Protein AF-A0A952VTS2-F1 (afdb_monomer)

Foldseek 3Di:
DDDDDDDDDDDDDDDDDDDDDDDDDDDDDDDDDDPPCDDDPPPPPPPDPQPQAWDWDQDPLQQWIWTQGSVRPDIDIDGVVNDDQADPVDGPHGQQFDGWDDWDAFLVNQWIWTWTHGCKIFTWIAGNVVRDIDTQDIGNFWDWPDWDHDNVSFKIKTWTQGPLRAIAIKIAGNVVSFTWGFPDDDDDSQKHWDFDAADDDVQKTKIWIARPPPRDTDIDITRTGTDD

pLDDT: mean 80.33, std 22.59, range [31.23, 98.62]

Radius of gyration: 32.26 Å; Cα contacts (8 Å, |Δi|>4): 433; chains: 1; bounding box: 74×89×77 Å

Solvent-accessible surface area (backbone atoms only — not comparable to full-atom values): 14193 Å² total; per-residue (Å²): 130,90,89,81,87,85,88,86,87,89,88,83,90,80,90,89,88,82,92,88,86,84,88,84,92,88,80,93,82,90,82,93,76,81,89,78,82,78,81,78,85,78,76,79,75,80,67,76,82,79,56,88,44,50,52,73,47,71,40,96,84,22,50,27,43,38,39,40,47,59,87,69,54,83,68,47,72,50,48,57,90,75,54,75,52,57,36,90,92,44,77,94,42,58,22,59,68,76,32,54,77,49,73,49,70,29,80,74,42,48,35,30,43,34,33,28,41,45,73,20,29,42,31,34,37,32,37,65,87,76,71,47,78,40,82,65,52,74,30,83,56,50,49,78,77,44,82,43,68,38,92,81,47,41,41,39,37,29,31,33,36,39,81,86,67,43,33,35,54,40,33,34,36,61,91,79,70,40,40,26,29,61,66,93,66,98,65,68,77,64,40,36,35,38,78,69,47,76,50,95,52,89,62,24,31,30,30,41,35,36,37,72,87,76,68,52,73,49,75,47,82,47,60,46,38,73,65,130

Sequence (228 aa):
MTITSGPEQPSSRFLGSETGPLTRAGRRTRSTVGLLLVGSLLLACNAPLISDYPSVHLAPDRQAILVLPSDRTTPSRLPLQSLPTESTLAPGLFYHPQRFELVRVSPDGRYAAFSAAGHHNLIGLLDLATMTVREIDFLTEGDVAAFHWAADGRTLAYDYLPASGYHRVKGYDIGSGKGLVMPHTERNSATHVTFESWGSRPHEIILRITDGGSKELRTETVTLIPRR

Nearest PDB structures (foldseek):
  5uw5-assembly3_C  TM=5.296E-01  e=1.404E-04  Gypsophila vaccaria
  5o3u-assembly3_C  TM=5.749E-01  e=3.965E-04  Gypsophila vaccaria
  4dg6-assembly1_A  TM=5.516E-01  e=7.017E-04  Homo sapiens
  5y2z-assembly3_F  TM=4.718E-01  e=1.579E-02  Homo sapiens
  5y31-assembly2_D  TM=4.736E-01  e=1.664E-02  Homo sapiens

Structure (mmCIF, N/CA/C/O backbone):
data_AF-A0A952VTS2-F1
#
_entry.id   AF-A0A952VTS2-F1
#
loop_
_atom_site.group_PDB
_atom_site.id
_atom_site.type_symbol
_atom_site.label_atom_id
_atom_site.label_alt_id
_atom_site.label_comp_id
_atom_site.label_asym_id
_atom_site.label_entity_id
_atom_site.label_seq_id
_atom_site.pdbx_PDB_ins_code
_atom_site.Cartn_x
_atom_site.C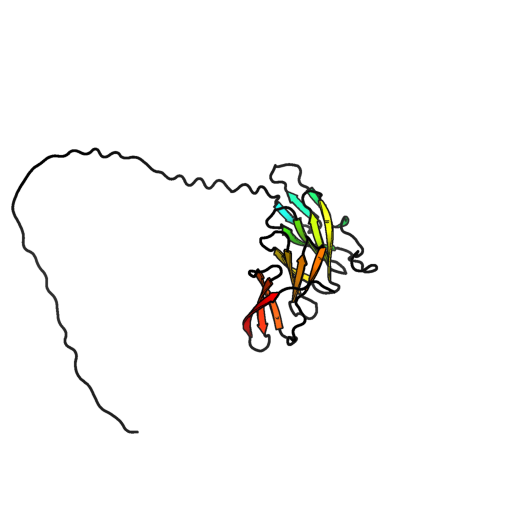artn_y
_atom_site.Cartn_z
_atom_site.occupancy
_atom_site.B_iso_or_equiv
_atom_site.auth_seq_id
_atom_site.auth_comp_id
_atom_site.auth_asym_id
_atom_site.auth_atom_id
_atom_site.pdbx_PDB_model_num
ATOM 1 N N . MET A 1 1 ? 33.463 30.259 -53.023 1.00 43.94 1 MET A N 1
ATOM 2 C CA . MET A 1 1 ? 33.720 31.340 -54.003 1.00 43.94 1 MET A CA 1
ATOM 3 C C . MET A 1 1 ? 32.629 31.242 -55.054 1.00 43.94 1 MET A C 1
ATOM 5 O O . MET A 1 1 ? 32.304 30.101 -55.366 1.00 43.94 1 MET A O 1
ATOM 9 N N . THR A 1 2 ? 32.090 32.371 -55.555 1.00 38.53 2 THR A N 1
ATOM 10 C CA . THR A 1 2 ? 30.949 32.419 -56.517 1.00 38.53 2 THR A CA 1
ATOM 11 C C . THR A 1 2 ? 29.633 31.936 -55.843 1.00 38.53 2 THR A C 1
ATOM 13 O O . THR A 1 2 ? 29.660 30.933 -55.141 1.00 38.53 2 THR A O 1
ATOM 16 N N . ILE A 1 3 ? 28.447 32.563 -55.898 1.00 40.12 3 ILE A N 1
ATOM 17 C CA . ILE A 1 3 ? 27.888 33.838 -56.432 1.00 40.12 3 ILE A CA 1
ATOM 18 C C . ILE A 1 3 ? 26.744 34.289 -55.450 1.00 40.12 3 ILE A C 1
ATOM 20 O O . ILE A 1 3 ? 26.662 33.701 -54.376 1.00 40.12 3 ILE A O 1
ATOM 24 N N . THR A 1 4 ? 25.868 35.302 -55.610 1.00 38.44 4 THR A N 1
ATOM 25 C CA . THR A 1 4 ? 25.364 36.096 -56.764 1.00 38.44 4 THR A CA 1
ATOM 26 C C . THR A 1 4 ? 24.860 37.493 -56.305 1.00 38.44 4 THR A C 1
ATOM 28 O O . THR A 1 4 ? 24.980 37.855 -55.139 1.00 38.44 4 THR A O 1
ATOM 31 N N . SER A 1 5 ? 24.275 38.263 -57.231 1.00 37.19 5 SER A N 1
ATOM 32 C CA . SER A 1 5 ? 23.343 39.401 -57.051 1.00 37.19 5 SER A CA 1
ATOM 33 C C . SER A 1 5 ? 22.101 39.072 -56.189 1.00 37.19 5 SER A C 1
ATOM 35 O O . SER A 1 5 ? 21.823 37.900 -55.965 1.00 37.19 5 SER A O 1
ATOM 37 N N . GLY A 1 6 ? 21.242 40.005 -55.755 1.00 36.00 6 GLY A N 1
ATOM 38 C CA . GLY A 1 6 ? 21.081 41.451 -56.015 1.00 36.00 6 GLY A CA 1
ATOM 39 C C . GLY A 1 6 ? 19.647 41.901 -55.623 1.00 36.00 6 GLY A C 1
ATOM 40 O O . GLY A 1 6 ? 18.855 41.033 -55.257 1.00 36.00 6 GLY A O 1
ATOM 41 N N . PRO A 1 7 ? 19.302 43.207 -55.631 1.00 67.38 7 PRO A N 1
ATOM 42 C CA . PRO A 1 7 ? 18.177 43.726 -54.831 1.00 67.38 7 PRO A CA 1
ATOM 43 C C . PRO A 1 7 ? 17.001 44.326 -55.630 1.00 67.38 7 PRO A C 1
ATOM 45 O O . PRO A 1 7 ? 17.165 44.701 -56.787 1.00 67.38 7 PRO A O 1
ATOM 48 N N . GLU A 1 8 ? 15.873 44.577 -54.950 1.00 34.81 8 GLU A N 1
ATOM 49 C CA . GLU A 1 8 ? 14.979 45.703 -55.281 1.00 34.81 8 GLU A CA 1
ATOM 50 C C . GLU A 1 8 ? 14.294 46.295 -54.022 1.00 34.81 8 GLU A C 1
ATOM 52 O O . GLU A 1 8 ? 14.519 45.819 -52.907 1.00 34.81 8 GLU A O 1
ATOM 57 N N . GLN A 1 9 ? 13.576 47.417 -54.168 1.00 41.25 9 GLN A N 1
ATOM 58 C CA . GLN A 1 9 ? 13.399 48.438 -53.117 1.00 41.25 9 GLN A CA 1
ATOM 59 C C . GLN A 1 9 ? 12.009 48.512 -52.436 1.00 41.25 9 GLN A C 1
ATOM 61 O O . GLN A 1 9 ? 11.008 48.080 -53.002 1.00 41.25 9 GLN A O 1
ATOM 66 N N . PRO A 1 10 ? 11.922 49.142 -51.240 1.00 53.91 10 PRO A N 1
ATOM 67 C CA . PRO A 1 10 ? 10.668 49.394 -50.529 1.00 53.91 10 PRO A CA 1
ATOM 68 C C . PRO A 1 10 ? 10.013 50.743 -50.890 1.00 53.91 10 PRO A C 1
ATOM 70 O O . PRO A 1 10 ? 10.688 51.709 -51.254 1.00 53.91 10 PRO A O 1
ATOM 73 N N . SER A 1 11 ? 8.703 50.852 -50.649 1.00 42.34 11 SER A N 1
ATOM 74 C CA . SER A 1 11 ? 7.936 52.109 -50.645 1.00 42.34 11 SER A CA 1
ATOM 75 C C . SER A 1 11 ? 7.388 52.429 -49.245 1.00 42.34 11 SER A C 1
ATOM 77 O O . SER A 1 11 ? 7.071 51.528 -48.474 1.00 42.34 11 SER A O 1
ATOM 79 N N . SER A 1 12 ? 7.288 53.716 -48.903 1.00 38.28 12 SER A N 1
ATOM 80 C CA . SER A 1 12 ? 7.026 54.227 -47.541 1.00 38.28 12 SER A CA 1
ATOM 81 C C . SER A 1 12 ? 5.902 55.283 -47.519 1.00 38.28 12 SER A C 1
ATOM 83 O O . SER A 1 12 ? 5.309 55.532 -48.565 1.00 38.28 12 SER A O 1
ATOM 85 N N . ARG A 1 13 ? 5.707 55.959 -46.363 1.00 39.44 13 ARG A N 1
ATOM 86 C CA . ARG A 1 13 ? 4.931 57.216 -46.138 1.00 39.44 13 ARG A CA 1
ATOM 87 C C . ARG A 1 13 ? 3.397 57.106 -46.006 1.00 39.44 13 ARG A C 1
ATOM 89 O O . ARG A 1 13 ? 2.801 56.219 -46.595 1.00 39.44 13 ARG A O 1
ATOM 96 N N . PHE A 1 14 ? 2.694 58.016 -45.305 1.00 37.50 14 PHE A N 1
ATOM 97 C CA . PHE A 1 14 ? 2.984 58.826 -44.085 1.00 37.50 14 PHE A CA 1
ATOM 98 C C . PHE A 1 14 ? 1.686 59.556 -43.631 1.00 37.50 14 PHE A C 1
ATOM 100 O O . PHE A 1 14 ? 0.895 59.921 -44.487 1.00 37.50 14 PHE A O 1
ATOM 107 N N . LEU A 1 15 ? 1.548 59.806 -42.317 1.00 37.69 15 LEU A N 1
ATOM 108 C CA . LEU A 1 15 ? 0.893 60.938 -41.601 1.00 37.69 15 LEU A CA 1
ATOM 109 C C . LEU A 1 15 ? -0.379 61.691 -42.102 1.00 37.69 15 LEU A C 1
ATOM 111 O O . LEU A 1 15 ? -0.504 62.072 -43.258 1.00 37.69 15 LEU A O 1
ATOM 115 N N . GLY A 1 16 ? -1.195 62.110 -41.114 1.00 31.23 16 GLY A N 1
ATOM 116 C CA . GLY A 1 16 ? -2.159 63.234 -41.165 1.00 31.23 16 GLY A CA 1
ATOM 117 C C . GLY A 1 16 ? -3.639 62.822 -40.997 1.00 31.23 16 GLY A C 1
ATOM 118 O O . GLY A 1 16 ? -4.044 61.872 -41.655 1.00 31.23 16 GLY A O 1
ATOM 119 N N . SER A 1 17 ? -4.552 63.379 -40.177 1.00 36.06 17 SER A N 1
ATOM 120 C CA . SER A 1 17 ? -4.634 64.411 -39.103 1.00 36.06 17 SER A CA 1
ATOM 121 C C . SER A 1 17 ? -5.649 65.546 -39.375 1.00 36.06 17 SER A C 1
ATOM 123 O O . SER A 1 17 ? -5.616 66.146 -40.439 1.00 36.06 17 SER A O 1
ATOM 125 N N . GLU A 1 18 ? -6.423 65.894 -38.332 1.00 35.44 18 GLU A N 1
ATOM 126 C CA . GLU A 1 18 ? -7.198 67.143 -38.099 1.00 35.44 18 GLU A CA 1
ATOM 127 C C . GLU A 1 18 ? -8.695 67.292 -38.505 1.00 35.44 18 GLU A C 1
ATOM 129 O O . GLU A 1 18 ? -9.082 67.217 -39.663 1.00 35.44 18 GLU A O 1
ATOM 134 N N . THR A 1 19 ? -9.498 67.547 -37.453 1.00 36.69 19 THR A N 1
ATOM 135 C CA . THR A 1 19 ? -10.590 68.539 -37.217 1.00 36.69 19 THR A CA 1
ATOM 136 C C . THR A 1 19 ? -11.694 68.896 -38.254 1.00 36.69 19 THR A C 1
ATOM 138 O O . THR A 1 19 ? -11.463 69.103 -39.436 1.00 36.69 19 THR A O 1
ATOM 141 N N . GLY A 1 20 ? -12.936 69.086 -37.754 1.00 31.77 20 GLY A N 1
ATOM 142 C CA . GLY A 1 20 ? -14.093 69.655 -38.491 1.00 31.77 20 GLY A CA 1
ATOM 143 C C . GLY A 1 20 ? -15.469 69.397 -37.809 1.00 31.77 20 GLY A C 1
ATOM 144 O O . GLY A 1 20 ? -15.705 68.242 -37.456 1.00 31.77 20 GLY A O 1
ATOM 145 N N . PRO A 1 21 ? -16.376 70.388 -37.567 1.00 52.62 21 PRO A N 1
ATOM 146 C CA . PRO A 1 21 ? -17.531 70.176 -36.660 1.00 52.62 21 PRO A CA 1
ATOM 147 C C . PRO A 1 21 ? -18.961 70.579 -37.148 1.00 52.62 21 PRO A C 1
ATOM 149 O O . PRO A 1 21 ? -19.127 71.271 -38.145 1.00 52.62 21 PRO A O 1
ATOM 152 N N . LEU A 1 22 ? -19.961 70.258 -36.294 1.00 38.00 22 LEU A N 1
ATOM 153 C CA . LEU A 1 22 ? -21.300 70.885 -36.069 1.00 38.00 22 LEU A CA 1
ATOM 154 C C . LEU A 1 22 ? -22.578 70.506 -36.881 1.00 38.00 22 LEU A C 1
ATOM 156 O O . LEU A 1 22 ? -22.607 70.502 -38.103 1.00 38.00 22 LEU A O 1
ATOM 160 N N . THR A 1 23 ? -23.704 70.436 -36.126 1.00 36.78 23 THR A N 1
ATOM 161 C CA . THR A 1 23 ? -25.139 70.705 -36.490 1.00 36.78 23 THR A CA 1
ATOM 162 C C . THR A 1 23 ? -25.871 69.775 -37.500 1.00 36.78 23 THR A C 1
ATOM 164 O O . THR A 1 23 ? -25.377 69.557 -38.587 1.00 36.78 23 THR A O 1
ATOM 167 N N . ARG A 1 24 ? -27.120 69.267 -37.338 1.00 32.69 24 ARG A N 1
ATOM 168 C CA . ARG A 1 24 ? -28.295 69.647 -36.503 1.00 32.69 24 ARG A CA 1
ATOM 169 C C . ARG A 1 24 ? -29.549 68.734 -36.725 1.00 32.69 24 ARG A C 1
ATOM 171 O O . ARG A 1 24 ? -30.089 68.718 -37.820 1.00 32.69 24 ARG A O 1
ATOM 178 N N . ALA A 1 25 ? -30.114 68.197 -35.629 1.00 34.16 25 ALA A N 1
ATOM 179 C CA . ALA A 1 25 ? -31.556 67.956 -35.333 1.00 34.16 25 ALA A CA 1
ATOM 180 C C . ALA A 1 25 ? -32.436 66.883 -36.046 1.00 34.16 25 ALA A C 1
ATOM 182 O O . ALA A 1 25 ? -32.407 66.685 -37.252 1.00 34.16 25 ALA A O 1
ATOM 183 N N . GLY A 1 26 ? -33.363 66.319 -35.245 1.00 32.66 26 GLY A N 1
ATOM 184 C CA . GLY A 1 26 ? -34.452 65.395 -35.623 1.00 32.66 26 GLY A CA 1
ATOM 185 C C . GLY A 1 26 ? -34.306 64.022 -34.940 1.00 32.66 26 GLY A C 1
ATOM 186 O O . GLY A 1 26 ? -33.244 63.429 -35.026 1.00 32.66 26 GLY A O 1
ATOM 187 N N . ARG A 1 27 ? -35.290 63.457 -34.219 1.00 35.19 27 ARG A N 1
ATOM 188 C CA . ARG A 1 27 ? -36.617 63.940 -33.768 1.00 35.19 27 ARG A CA 1
ATOM 189 C C . ARG A 1 27 ? -36.972 63.220 -32.444 1.00 35.19 27 ARG A C 1
ATOM 191 O O . ARG A 1 27 ? -36.515 62.109 -32.214 1.00 35.19 27 ARG A O 1
ATOM 198 N N . ARG A 1 28 ? -37.769 63.836 -31.557 1.00 39.19 28 ARG A N 1
ATOM 199 C CA . ARG A 1 28 ? -38.169 63.230 -30.263 1.00 39.19 28 ARG A CA 1
ATOM 200 C C . ARG A 1 28 ? -39.238 62.138 -30.424 1.00 39.19 28 ARG A C 1
ATOM 202 O O . ARG A 1 28 ? -40.290 62.434 -30.983 1.00 39.19 28 ARG A O 1
ATOM 209 N N . THR A 1 29 ? -39.067 61.019 -29.722 1.00 42.09 29 THR A N 1
ATOM 210 C CA . THR A 1 29 ? -40.155 60.233 -29.099 1.00 42.09 29 THR A CA 1
ATOM 211 C C . THR A 1 29 ? -39.679 59.681 -27.752 1.00 42.09 29 THR A C 1
ATOM 213 O O . THR A 1 29 ? -38.483 59.504 -27.539 1.00 42.09 29 THR A O 1
ATOM 216 N N . ARG A 1 30 ? -40.604 59.484 -26.804 1.00 38.47 30 ARG A N 1
ATOM 217 C CA . ARG A 1 30 ? -40.306 59.033 -25.432 1.00 38.47 30 ARG A CA 1
ATOM 218 C C . ARG A 1 30 ? -40.338 57.506 -25.338 1.00 38.47 30 ARG A C 1
ATOM 220 O O . ARG A 1 30 ? -41.216 56.889 -25.931 1.00 38.47 30 ARG A O 1
ATOM 227 N N . SER A 1 31 ? -39.512 56.934 -24.469 1.00 38.38 31 SER A N 1
ATOM 228 C CA . SER A 1 31 ? -39.886 55.763 -23.664 1.00 38.38 31 SER A CA 1
ATOM 229 C C . SER A 1 31 ? -39.043 55.728 -22.396 1.00 38.38 31 SER A C 1
ATOM 231 O O . SER A 1 31 ? -37.820 55.655 -22.459 1.00 38.38 31 SER A O 1
ATOM 233 N N . THR A 1 32 ? -39.708 55.818 -21.247 1.00 42.53 32 THR A N 1
ATOM 234 C CA . THR A 1 32 ? -39.082 55.649 -19.935 1.00 42.53 32 THR A CA 1
ATOM 235 C C . THR A 1 32 ? -39.170 54.173 -19.574 1.00 42.53 32 THR A C 1
ATOM 237 O O . THR A 1 32 ? -40.268 53.675 -19.341 1.00 42.53 32 THR A O 1
ATOM 240 N N . VAL A 1 33 ? -38.036 53.478 -19.518 1.00 40.31 33 VAL A N 1
ATOM 241 C CA . VAL A 1 33 ? -37.943 52.121 -18.959 1.00 40.31 33 VAL A CA 1
ATOM 242 C C . VAL A 1 33 ? -37.111 52.215 -17.684 1.00 40.31 33 VAL A C 1
ATOM 244 O O . VAL A 1 33 ? -36.052 52.841 -17.679 1.00 40.31 33 VAL A O 1
ATOM 247 N N . GLY A 1 34 ? -37.639 51.684 -16.581 1.00 37.44 34 GLY A N 1
ATOM 248 C CA . GLY A 1 34 ? -37.047 51.851 -15.255 1.00 37.44 34 GLY A CA 1
ATOM 249 C C . GLY A 1 34 ? -35.733 51.088 -15.092 1.00 37.44 34 GLY A C 1
ATOM 250 O O . GLY A 1 34 ? -35.614 49.946 -15.534 1.00 37.44 34 GLY A O 1
ATOM 251 N N . LEU A 1 35 ? -34.763 51.702 -14.410 1.00 38.56 35 LEU A N 1
ATOM 252 C CA . LEU A 1 35 ? -33.499 51.058 -14.057 1.00 38.56 35 LEU A CA 1
ATOM 253 C C . LEU A 1 35 ? -33.716 50.096 -12.875 1.00 38.56 35 LEU A C 1
ATOM 255 O O . LEU A 1 35 ? -33.503 50.450 -11.715 1.00 38.56 35 LEU A O 1
ATOM 259 N N . LEU A 1 36 ? -34.199 48.887 -13.165 1.00 36.22 36 LEU A N 1
ATOM 260 C CA . LEU A 1 36 ? -34.475 47.867 -12.154 1.00 36.22 36 LEU A CA 1
ATOM 261 C C . LEU A 1 36 ? -33.162 47.182 -11.745 1.00 36.22 36 LEU A C 1
ATOM 263 O O . LEU A 1 36 ? -32.735 46.191 -12.333 1.00 36.22 36 LEU A O 1
ATOM 267 N N . LEU A 1 37 ? -32.497 47.770 -10.749 1.00 39.81 37 LEU A N 1
ATOM 268 C CA . LEU A 1 37 ? -31.191 47.356 -10.231 1.00 39.81 37 LEU A CA 1
ATOM 269 C C . LEU A 1 37 ? -31.314 46.080 -9.370 1.00 39.81 37 LEU A C 1
ATOM 271 O O . LEU A 1 37 ? -31.168 46.103 -8.149 1.00 39.81 37 LEU A O 1
ATOM 275 N N . VAL A 1 38 ? -31.623 44.952 -10.016 1.00 41.31 38 VAL A N 1
ATOM 276 C CA . VAL A 1 38 ? -31.625 43.627 -9.380 1.00 41.31 38 VAL A CA 1
ATOM 277 C C . VAL A 1 38 ? -30.180 43.227 -9.098 1.00 41.31 38 VAL A C 1
ATOM 279 O O . VAL A 1 38 ? -29.400 42.970 -10.014 1.00 41.31 38 VAL A O 1
ATOM 282 N N . GLY A 1 39 ? -29.808 43.212 -7.820 1.00 39.62 39 GLY A N 1
ATOM 283 C CA . GLY A 1 39 ? -28.464 42.841 -7.396 1.00 39.62 39 GLY A CA 1
ATOM 284 C C . GLY A 1 39 ? -28.157 41.358 -7.616 1.00 39.62 39 GLY A C 1
ATOM 285 O O . GLY A 1 39 ? -29.035 40.499 -7.585 1.00 39.62 39 GLY A O 1
ATOM 286 N N . SER A 1 40 ? -26.876 41.045 -7.784 1.00 40.06 40 SER A N 1
ATOM 287 C CA . SER A 1 40 ? -26.340 39.682 -7.686 1.00 40.06 40 SER A CA 1
ATOM 288 C C . SER A 1 40 ? -24.941 39.741 -7.082 1.00 40.06 40 SER A C 1
ATOM 290 O O . SER A 1 40 ? -23.934 39.473 -7.733 1.00 40.06 40 SER A O 1
ATOM 292 N N . LEU A 1 41 ? -24.886 40.151 -5.811 1.00 40.34 41 LEU A N 1
ATOM 293 C CA . LEU A 1 41 ? -23.680 40.058 -4.995 1.00 40.34 41 LEU A CA 1
ATOM 294 C C . LEU A 1 41 ? -23.442 38.579 -4.667 1.00 40.34 41 LEU A C 1
ATOM 296 O O . LEU A 1 41 ? -23.924 38.075 -3.653 1.00 40.34 41 LEU A O 1
ATOM 300 N N . LEU A 1 42 ? -22.729 37.878 -5.550 1.00 42.16 42 LEU A N 1
ATOM 301 C CA . LEU A 1 42 ? -22.312 36.496 -5.331 1.00 42.16 42 LEU A CA 1
ATOM 302 C C . LEU A 1 42 ? -21.245 36.441 -4.233 1.00 42.16 42 LEU A C 1
ATOM 304 O O . LEU A 1 42 ? -20.044 36.382 -4.492 1.00 42.16 42 LEU A O 1
ATOM 308 N N . LEU A 1 43 ? -21.714 36.434 -2.985 1.00 43.16 43 LEU A N 1
ATOM 309 C CA . LEU A 1 43 ? -20.970 35.916 -1.845 1.00 43.16 43 LEU A CA 1
ATOM 310 C C . LEU A 1 43 ? -20.708 34.427 -2.093 1.00 43.16 43 LEU A C 1
ATOM 312 O O . LEU A 1 43 ? -21.510 33.566 -1.733 1.00 43.16 43 LEU A O 1
ATOM 316 N N . ALA A 1 44 ? -19.576 34.139 -2.734 1.00 44.09 44 ALA A N 1
ATOM 317 C CA . ALA A 1 44 ? -19.014 32.802 -2.830 1.00 44.09 44 ALA A CA 1
ATOM 318 C C . ALA A 1 44 ? -18.554 32.363 -1.432 1.00 44.09 44 ALA A C 1
ATOM 320 O O . ALA A 1 44 ? -17.379 32.456 -1.072 1.00 44.09 44 ALA A O 1
ATOM 321 N N . CYS A 1 45 ? -19.513 31.928 -0.616 1.00 40.06 45 CYS A N 1
ATOM 322 C CA . CYS A 1 45 ? -19.256 31.286 0.659 1.00 40.06 45 CYS A CA 1
ATOM 323 C C . CYS A 1 45 ? -18.525 29.968 0.397 1.00 40.06 45 CYS A C 1
ATOM 325 O O . CYS A 1 45 ? -19.157 28.928 0.219 1.00 40.06 45 CYS A O 1
ATOM 327 N N . ASN A 1 46 ? -17.191 30.021 0.407 1.00 49.91 46 ASN A N 1
ATOM 328 C CA . ASN A 1 46 ? -16.317 28.856 0.497 1.00 49.91 46 ASN A CA 1
ATOM 329 C C . ASN A 1 46 ? -16.488 28.202 1.877 1.00 49.91 46 ASN A C 1
ATOM 331 O O . ASN A 1 46 ? -15.600 28.253 2.728 1.00 49.91 46 ASN A O 1
ATOM 335 N N . ALA A 1 47 ? -17.655 27.600 2.107 1.00 52.72 47 ALA A N 1
ATOM 336 C CA . ALA A 1 47 ? -17.809 26.591 3.134 1.00 52.72 47 ALA A CA 1
ATOM 337 C C . ALA A 1 47 ? -16.809 25.469 2.806 1.00 52.72 47 ALA A C 1
ATOM 339 O O . ALA A 1 47 ? -16.791 25.003 1.662 1.00 52.72 47 ALA A O 1
ATOM 340 N N . PRO A 1 48 ? -15.947 25.054 3.750 1.00 54.34 48 PRO A N 1
ATOM 341 C CA . PRO A 1 48 ? -15.070 23.923 3.505 1.00 54.34 48 PRO A CA 1
ATOM 342 C C . PRO A 1 48 ? -15.938 22.697 3.219 1.00 54.34 48 PRO A C 1
ATOM 344 O O . PRO A 1 48 ? -16.879 22.420 3.966 1.00 54.34 48 PRO A O 1
ATOM 347 N N . LEU A 1 49 ? -15.622 21.974 2.143 1.00 53.41 49 LEU A N 1
ATOM 348 C CA . LEU A 1 49 ? -16.220 20.669 1.880 1.00 53.41 49 LEU A CA 1
ATOM 349 C C . LEU A 1 49 ? -15.962 19.783 3.101 1.00 53.41 49 LEU A C 1
ATOM 351 O O . LEU A 1 49 ? -14.813 19.479 3.425 1.00 53.41 49 LEU A O 1
ATOM 355 N N . ILE A 1 50 ? -17.036 19.410 3.794 1.00 55.91 50 ILE A N 1
ATOM 356 C CA . ILE A 1 50 ? -16.968 18.428 4.869 1.00 55.91 50 ILE A CA 1
ATOM 357 C C . ILE A 1 50 ? -16.627 17.101 4.193 1.00 55.91 50 ILE A C 1
ATOM 359 O O . ILE A 1 50 ? -17.373 16.623 3.345 1.00 55.91 50 ILE A O 1
ATOM 363 N N . SER A 1 51 ? -15.461 16.547 4.520 1.00 64.44 51 SER A N 1
ATOM 364 C CA . SER A 1 51 ? -15.094 15.202 4.087 1.00 64.44 51 SER A CA 1
ATOM 365 C C . SER A 1 51 ? -15.901 14.210 4.909 1.00 64.44 51 SER A C 1
ATOM 367 O O . SER A 1 51 ? -15.623 14.048 6.095 1.00 64.44 51 SER A O 1
ATOM 369 N N . ASP A 1 52 ? -16.854 13.518 4.288 1.00 74.88 52 ASP A N 1
ATOM 370 C CA . ASP A 1 52 ? -17.580 12.409 4.925 1.00 74.88 52 ASP A CA 1
ATOM 371 C C . ASP A 1 52 ? -16.649 11.226 5.277 1.00 74.88 52 ASP A C 1
ATOM 373 O O . ASP A 1 52 ? -17.009 10.355 6.066 1.00 74.88 52 ASP A O 1
ATOM 377 N N . TYR A 1 53 ? -15.424 11.220 4.735 1.00 81.88 53 TYR A N 1
ATOM 378 C CA . TYR A 1 53 ? -14.383 10.229 5.006 1.00 81.88 53 TYR A CA 1
ATOM 379 C C . TYR A 1 53 ? -13.426 10.662 6.130 1.00 81.88 53 TYR A C 1
ATOM 381 O O . TYR A 1 53 ? -12.993 11.824 6.127 1.00 81.88 53 TYR A O 1
ATOM 389 N N . PRO A 1 54 ? -13.029 9.737 7.031 1.00 85.88 54 PRO A N 1
ATOM 390 C CA . PRO A 1 54 ? -12.139 10.028 8.151 1.00 85.88 54 PRO A CA 1
ATOM 391 C C . PRO A 1 54 ? -10.744 10.441 7.672 1.00 85.88 54 PRO A C 1
ATOM 393 O O . PRO A 1 54 ? -10.208 9.875 6.715 1.00 85.88 54 PRO A O 1
ATOM 396 N N . SER A 1 55 ? -10.108 11.385 8.370 1.00 90.44 55 SER A N 1
ATOM 397 C CA . SER A 1 55 ? -8.712 11.726 8.086 1.00 90.44 55 SER A CA 1
ATOM 398 C C . SER A 1 55 ? -7.761 10.783 8.826 1.00 90.44 55 SER A C 1
ATOM 400 O O . SER A 1 55 ? -7.974 10.420 9.985 1.00 90.44 55 SER A O 1
ATOM 402 N N . VAL A 1 56 ? -6.710 10.342 8.130 1.00 96.12 56 VAL A N 1
ATOM 403 C CA . VAL A 1 56 ? -5.773 9.330 8.631 1.00 96.12 56 VAL A CA 1
ATOM 404 C C . VAL A 1 56 ? -4.346 9.825 8.468 1.00 96.12 56 VAL A C 1
ATOM 406 O O . VAL A 1 56 ? -3.917 10.182 7.369 1.00 96.12 56 VAL A O 1
ATOM 409 N N . HIS A 1 57 ? -3.602 9.835 9.570 1.00 96.06 57 HIS A N 1
ATOM 410 C CA . HIS A 1 57 ? -2.255 10.395 9.642 1.00 96.06 57 HIS A CA 1
ATOM 411 C C . HIS A 1 57 ? -1.350 9.526 10.517 1.00 96.06 57 HIS A C 1
ATOM 413 O O . HIS A 1 57 ? -1.821 8.815 11.404 1.00 96.06 57 HIS A O 1
ATOM 419 N N . LEU A 1 58 ? -0.035 9.598 10.306 1.00 97.75 58 LEU A N 1
ATOM 420 C CA . LEU A 1 58 ? 0.913 9.033 11.267 1.00 97.75 58 LEU A CA 1
ATOM 421 C C . LEU A 1 58 ? 0.989 9.934 12.503 1.00 97.75 58 LEU A C 1
ATOM 423 O O . LEU A 1 58 ? 0.983 11.161 12.388 1.00 97.75 58 LEU A O 1
ATOM 427 N N . ALA A 1 59 ? 1.100 9.330 13.683 1.00 97.44 59 ALA A N 1
ATOM 428 C CA . ALA A 1 59 ? 1.484 10.058 14.885 1.00 97.44 59 ALA A CA 1
ATOM 429 C C . ALA A 1 59 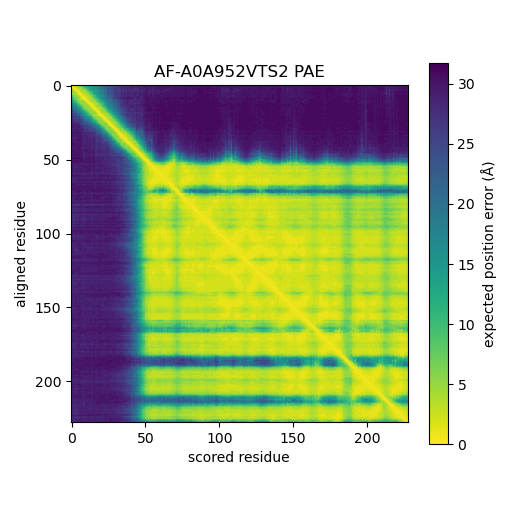? 2.917 10.629 14.729 1.00 97.44 59 ALA A C 1
ATOM 431 O O . ALA A 1 59 ? 3.731 10.020 14.030 1.00 97.44 59 ALA A O 1
ATOM 432 N N . PRO A 1 60 ? 3.270 11.763 15.372 1.00 96.75 60 PRO A N 1
ATOM 433 C CA . PRO A 1 60 ? 4.596 12.382 15.215 1.00 96.75 60 PRO A CA 1
ATOM 434 C C . PRO A 1 60 ? 5.772 11.492 15.649 1.00 96.75 60 PRO A C 1
ATOM 436 O O . PRO A 1 60 ? 6.869 11.615 15.113 1.00 96.75 60 PRO A O 1
ATOM 439 N N . ASP A 1 61 ? 5.533 10.572 16.588 1.00 96.94 61 ASP A N 1
ATOM 440 C CA . ASP A 1 61 ? 6.477 9.540 17.043 1.00 96.94 61 ASP A CA 1
ATOM 441 C C . ASP A 1 61 ? 6.627 8.362 16.055 1.00 96.94 61 ASP A C 1
ATOM 443 O O . ASP A 1 61 ? 7.483 7.492 16.237 1.00 96.94 61 ASP A O 1
ATOM 447 N N . ARG A 1 62 ? 5.772 8.310 15.023 1.00 97.81 62 ARG A N 1
ATOM 448 C CA . ARG A 1 62 ? 5.584 7.194 14.084 1.00 97.81 62 ARG A CA 1
ATOM 449 C C . ARG A 1 62 ? 5.310 5.841 14.761 1.00 97.81 62 ARG A C 1
ATOM 451 O O . ARG A 1 62 ? 5.460 4.797 14.129 1.00 97.81 62 ARG A O 1
ATOM 458 N N . GLN A 1 63 ? 4.852 5.845 16.014 1.00 98.25 63 GLN A N 1
ATOM 459 C CA . GLN A 1 63 ? 4.456 4.654 16.780 1.00 98.25 63 GLN A CA 1
ATOM 460 C C . GLN A 1 63 ? 2.961 4.334 16.655 1.00 98.25 63 GLN A C 1
ATOM 462 O O . GLN A 1 63 ? 2.477 3.395 17.284 1.00 98.25 63 GLN A O 1
ATOM 467 N N . ALA A 1 64 ? 2.206 5.099 15.863 1.00 98.25 64 ALA A N 1
ATOM 468 C CA . ALA A 1 64 ? 0.818 4.789 15.548 1.00 98.25 64 ALA A CA 1
ATOM 469 C C . ALA A 1 64 ? 0.339 5.402 14.230 1.00 98.25 64 ALA A C 1
ATOM 471 O O . ALA A 1 64 ? 0.835 6.447 13.802 1.00 98.25 64 ALA A O 1
ATOM 472 N N . ILE A 1 65 ? -0.715 4.804 13.676 1.00 98.31 65 ILE A N 1
ATOM 473 C CA . ILE A 1 65 ? -1.653 5.488 12.782 1.00 98.31 65 ILE A CA 1
ATOM 474 C C . ILE A 1 65 ? -2.784 6.068 13.644 1.00 98.31 65 ILE A C 1
ATOM 476 O O . ILE A 1 65 ? -3.318 5.391 14.526 1.00 98.31 65 ILE A O 1
ATOM 480 N N . LEU A 1 66 ? -3.131 7.328 13.395 1.00 97.12 66 LEU A N 1
ATOM 481 C CA . LEU A 1 66 ? -4.262 8.041 13.982 1.00 97.12 66 LEU A CA 1
ATOM 482 C C . LEU A 1 66 ? -5.389 8.109 12.949 1.00 97.12 66 LEU A C 1
ATOM 484 O O . LEU A 1 66 ? -5.146 8.509 11.810 1.00 97.12 66 LEU A O 1
ATOM 488 N N . VAL A 1 67 ? -6.603 7.746 13.356 1.00 95.69 67 VAL A N 1
ATOM 489 C CA . VAL A 1 67 ? -7.827 7.813 12.549 1.00 95.69 67 VAL A CA 1
ATOM 490 C C . VAL A 1 67 ? -8.785 8.786 13.234 1.00 95.69 67 VAL A C 1
ATOM 492 O O . VAL A 1 67 ? -9.165 8.582 14.389 1.00 95.69 67 VAL A O 1
ATOM 495 N N . LEU A 1 68 ? -9.142 9.861 12.535 1.00 92.19 68 LEU A N 1
ATOM 496 C CA . LEU A 1 68 ? -9.978 10.957 13.021 1.00 92.19 68 LEU A CA 1
ATOM 497 C C . LEU A 1 68 ? -11.343 10.911 12.306 1.00 92.19 68 LEU A C 1
ATOM 499 O O . LEU A 1 68 ? -11.408 11.236 11.118 1.00 92.19 68 LEU A O 1
ATOM 503 N N . PRO A 1 69 ? -12.426 10.500 12.992 1.00 85.75 69 PRO A N 1
ATOM 504 C CA . PRO A 1 69 ? -13.761 10.421 12.401 1.00 85.75 69 PRO A CA 1
ATOM 505 C C . PRO A 1 69 ? -14.342 11.787 12.009 1.00 85.75 69 PRO A C 1
ATOM 507 O O . PRO A 1 69 ? -14.266 12.755 12.770 1.00 85.75 69 PRO A O 1
ATOM 510 N N . SER A 1 70 ? -14.992 11.851 10.845 1.00 81.94 70 SER A N 1
ATOM 511 C CA . SER A 1 70 ? -15.649 13.067 10.335 1.00 81.94 70 SER A CA 1
ATOM 512 C C . SER A 1 70 ? -16.838 13.527 11.181 1.00 81.94 70 SER A C 1
ATOM 514 O O . SER A 1 70 ? -17.110 14.723 11.285 1.00 81.94 70 SER A O 1
ATOM 516 N N . ASP A 1 71 ? -17.521 12.581 11.828 1.00 81.00 71 ASP A N 1
ATOM 517 C CA . ASP A 1 71 ? -18.675 12.805 12.706 1.00 81.00 71 ASP A CA 1
ATOM 518 C C . ASP A 1 71 ? -18.303 13.342 14.104 1.00 81.00 71 ASP A C 1
ATOM 520 O O . ASP A 1 71 ? -19.184 13.608 14.924 1.00 81.00 71 ASP A O 1
ATOM 524 N N . ARG A 1 72 ? -17.003 13.559 14.363 1.00 64.75 72 ARG A N 1
ATOM 525 C CA . ARG A 1 72 ? -16.426 14.009 15.643 1.00 64.75 72 ARG A CA 1
ATOM 526 C C . ARG A 1 72 ? -16.570 13.004 16.795 1.00 64.75 72 ARG A C 1
ATOM 528 O O . ARG A 1 72 ? -16.473 13.401 17.958 1.00 64.75 72 ARG A O 1
ATOM 535 N N . THR A 1 73 ? -16.757 11.718 16.499 1.00 79.56 73 THR A N 1
ATOM 536 C CA . THR A 1 73 ? -16.591 10.648 17.496 1.00 79.56 73 THR A CA 1
ATOM 537 C C . THR A 1 73 ? -15.126 10.506 17.944 1.00 79.56 73 THR A C 1
ATOM 539 O O . THR A 1 73 ? -14.219 11.180 17.447 1.00 79.56 73 THR A O 1
ATOM 542 N N . THR A 1 74 ? -14.880 9.681 18.966 1.00 83.50 74 THR A N 1
ATOM 543 C CA . THR A 1 74 ? -13.557 9.544 19.592 1.00 83.50 74 THR A CA 1
ATOM 544 C C . THR A 1 74 ? -12.498 9.049 18.591 1.00 83.50 74 THR A C 1
ATOM 546 O O . THR A 1 74 ? -12.702 8.005 17.970 1.00 83.50 74 THR A O 1
ATOM 549 N N . PRO A 1 75 ? -11.341 9.734 18.461 1.00 89.00 75 PRO A N 1
ATOM 550 C CA . PRO A 1 75 ? -10.246 9.290 17.602 1.00 89.00 75 PRO A CA 1
ATOM 551 C C . PRO A 1 75 ? -9.788 7.862 17.898 1.00 89.00 75 PRO A C 1
ATOM 553 O O . PRO A 1 75 ? -9.533 7.507 19.050 1.00 89.00 75 PRO A O 1
ATOM 556 N N . SER A 1 76 ? -9.617 7.067 16.844 1.00 92.62 76 SER A N 1
ATOM 557 C CA . SER A 1 76 ? -9.074 5.711 16.932 1.00 92.62 76 SER A CA 1
ATOM 558 C C . SER A 1 76 ? -7.567 5.704 16.666 1.00 92.62 76 SER A C 1
ATOM 560 O O . SER A 1 76 ? -7.041 6.517 15.903 1.00 92.62 76 SER A O 1
ATOM 562 N N . ARG A 1 77 ? -6.846 4.779 17.308 1.00 95.44 77 ARG A N 1
ATOM 563 C CA . ARG A 1 77 ? -5.385 4.643 17.202 1.00 95.44 77 ARG A CA 1
ATOM 564 C C . ARG A 1 77 ? -5.026 3.193 16.904 1.00 95.44 77 ARG A C 1
ATOM 566 O O . ARG A 1 77 ? -5.383 2.317 17.683 1.00 95.44 77 ARG A O 1
ATOM 573 N N . LEU A 1 78 ? -4.266 2.961 15.836 1.00 97.62 78 LEU A N 1
ATOM 574 C CA . LEU A 1 78 ? -3.578 1.692 15.595 1.00 97.62 78 LEU A CA 1
ATOM 575 C C . LEU A 1 78 ? -2.130 1.831 16.100 1.00 97.62 78 LEU A C 1
ATOM 577 O O . LEU A 1 78 ? -1.318 2.445 15.403 1.00 97.62 78 LEU A O 1
ATOM 581 N N . PRO A 1 79 ? -1.785 1.338 17.305 1.00 97.69 79 PRO A N 1
ATOM 582 C CA . PRO A 1 79 ? -0.413 1.375 17.801 1.00 97.69 79 PRO A CA 1
ATOM 583 C C . PRO A 1 79 ? 0.461 0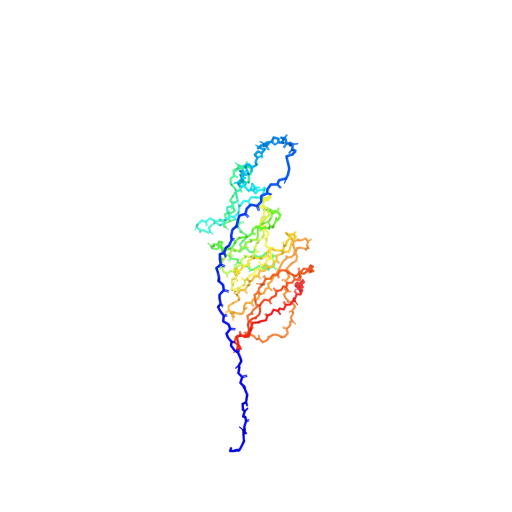.366 17.049 1.00 97.69 79 PRO A C 1
ATOM 585 O O . PRO A 1 79 ? 0.013 -0.729 16.708 1.00 97.69 79 PRO A O 1
ATOM 588 N N . LEU A 1 80 ? 1.733 0.699 16.841 1.00 97.38 80 LEU A N 1
ATOM 589 C CA . LEU A 1 80 ? 2.709 -0.145 16.145 1.00 97.38 80 LEU A CA 1
ATOM 590 C C . LEU A 1 80 ? 2.822 -1.549 16.771 1.00 97.38 80 LEU A C 1
ATOM 592 O O . LEU A 1 80 ? 2.975 -2.540 16.068 1.00 97.38 80 LEU A O 1
ATOM 596 N N . GLN A 1 81 ? 2.665 -1.633 18.092 1.00 95.75 81 GLN A N 1
ATOM 597 C CA . GLN A 1 81 ? 2.723 -2.863 18.886 1.00 95.75 81 GLN A CA 1
ATOM 598 C C . GLN A 1 81 ? 1.515 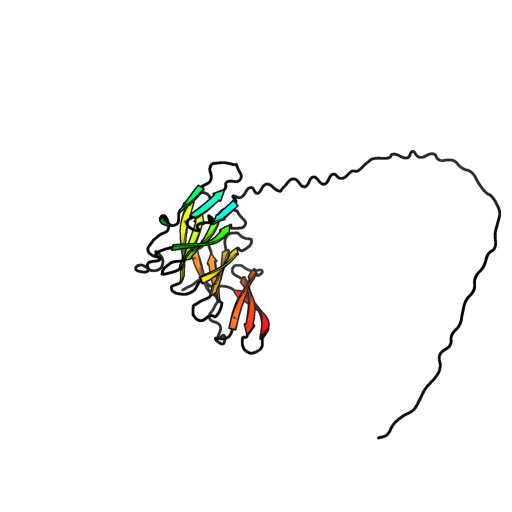-3.800 18.668 1.00 95.75 81 GLN A C 1
ATOM 600 O O . GLN A 1 81 ? 1.495 -4.893 19.223 1.00 95.75 81 GLN A O 1
ATOM 605 N N . SER A 1 82 ? 0.510 -3.383 17.884 1.00 95.69 82 SER A N 1
ATOM 606 C CA . SER A 1 82 ? -0.622 -4.225 17.455 1.00 95.69 82 SER A CA 1
ATOM 607 C C . SER A 1 82 ? -0.462 -4.812 16.045 1.00 95.69 82 SER A C 1
ATOM 609 O O . SER A 1 82 ? -1.320 -5.571 15.597 1.00 95.69 82 SER A O 1
ATOM 611 N N . LEU A 1 83 ? 0.624 -4.476 15.339 1.00 96.50 83 LEU A N 1
ATOM 612 C CA . LEU A 1 83 ? 0.962 -5.093 14.058 1.00 96.50 83 LEU A CA 1
ATOM 613 C C . LEU A 1 83 ? 1.429 -6.548 14.252 1.00 96.50 83 LEU A C 1
ATOM 615 O O . LEU A 1 83 ? 2.019 -6.862 15.290 1.00 96.50 83 LEU A O 1
ATOM 619 N N . PRO A 1 84 ? 1.226 -7.434 13.258 1.00 93.88 84 PRO A N 1
ATOM 620 C CA . PRO A 1 84 ? 1.782 -8.781 13.303 1.00 93.88 84 PRO A CA 1
ATOM 621 C C . PRO A 1 84 ? 3.316 -8.739 13.359 1.00 93.88 84 PRO A C 1
ATOM 623 O O . PRO A 1 84 ? 3.963 -7.926 12.696 1.00 93.88 84 PRO A O 1
ATOM 626 N N . THR A 1 85 ? 3.907 -9.638 14.145 1.00 93.38 85 THR A N 1
ATOM 627 C CA . THR A 1 85 ? 5.365 -9.810 14.246 1.00 93.38 85 THR A CA 1
ATOM 628 C C . THR A 1 85 ? 5.921 -10.787 13.211 1.00 93.38 85 THR A C 1
ATOM 630 O O . THR A 1 85 ? 7.094 -10.675 12.863 1.00 93.38 85 THR A O 1
ATOM 633 N N . GLU A 1 86 ? 5.089 -11.695 12.696 1.00 95.56 86 GLU A N 1
ATOM 634 C CA . GLU A 1 86 ? 5.401 -12.719 11.691 1.00 95.56 86 GLU A CA 1
ATOM 635 C C . GLU A 1 86 ? 4.504 -12.550 10.452 1.00 95.56 86 GLU A C 1
ATOM 637 O O . GLU A 1 86 ? 3.355 -12.119 10.568 1.00 95.56 86 GLU A O 1
ATOM 642 N N . SER A 1 87 ? 5.026 -12.883 9.270 1.00 96.62 87 SER A N 1
ATOM 643 C CA . SER A 1 87 ? 4.301 -12.842 7.999 1.00 96.62 87 SER A CA 1
ATOM 644 C C . SER A 1 87 ? 3.372 -14.044 7.820 1.00 96.62 87 SER A C 1
ATOM 646 O O . SER A 1 87 ? 3.780 -15.204 7.854 1.00 96.62 87 SER A O 1
ATOM 648 N N . THR A 1 88 ? 2.111 -13.746 7.534 1.00 94.94 88 THR A N 1
ATOM 649 C CA . THR A 1 88 ? 1.084 -14.696 7.095 1.00 94.94 88 THR A CA 1
ATOM 650 C C . THR A 1 88 ? 1.252 -15.112 5.630 1.00 94.94 88 THR A C 1
ATOM 652 O O . THR A 1 88 ? 0.802 -16.194 5.254 1.00 94.94 88 THR A O 1
ATOM 655 N N . LEU A 1 89 ? 1.921 -14.296 4.802 1.00 94.56 89 LEU A N 1
ATOM 656 C CA . LEU A 1 89 ? 2.250 -14.625 3.408 1.00 94.56 89 LEU A CA 1
ATOM 657 C C . LEU A 1 89 ? 3.547 -15.448 3.274 1.00 94.56 89 LEU A C 1
ATOM 659 O O . LEU A 1 89 ? 3.737 -16.118 2.258 1.00 94.56 89 LEU A O 1
ATOM 663 N N . ALA A 1 90 ? 4.432 -15.406 4.273 1.00 94.94 90 ALA A N 1
ATOM 664 C CA . ALA A 1 90 ? 5.671 -16.179 4.348 1.00 94.94 90 ALA A CA 1
ATOM 665 C C . ALA A 1 90 ? 5.997 -16.575 5.808 1.00 94.94 90 ALA A C 1
ATOM 667 O O . ALA A 1 90 ? 6.793 -15.899 6.461 1.00 94.94 90 ALA A O 1
ATOM 668 N N . PRO A 1 91 ? 5.420 -17.677 6.325 1.00 95.19 91 PRO A N 1
ATOM 669 C CA . PRO A 1 91 ? 5.692 -18.161 7.680 1.00 95.19 91 PRO A CA 1
ATOM 670 C C . PRO A 1 91 ? 7.192 -18.320 7.972 1.00 95.19 91 PRO A C 1
ATOM 672 O O . PRO A 1 91 ? 7.960 -18.771 7.119 1.00 95.19 91 PRO A O 1
ATOM 675 N N . GLY A 1 92 ? 7.611 -17.938 9.178 1.00 94.75 92 GLY A N 1
ATOM 676 C CA . GLY A 1 92 ? 9.013 -17.827 9.589 1.00 94.75 92 GLY A CA 1
ATOM 677 C C . GLY A 1 92 ? 9.716 -16.513 9.206 1.00 94.75 92 GLY A C 1
ATOM 678 O O . GLY A 1 92 ? 10.865 -16.316 9.600 1.00 94.75 92 GLY A O 1
ATOM 679 N N . LEU A 1 93 ? 9.065 -15.602 8.470 1.00 95.81 93 LEU A N 1
ATOM 680 C CA . LEU A 1 93 ? 9.577 -14.255 8.185 1.00 95.81 93 LEU A CA 1
ATOM 681 C C . LEU A 1 93 ? 9.063 -13.266 9.240 1.00 95.81 93 LEU A C 1
ATOM 683 O O . LEU A 1 93 ? 7.858 -13.053 9.357 1.00 95.81 93 LEU A O 1
ATOM 687 N N . PHE A 1 94 ? 9.970 -12.628 9.989 1.00 95.31 94 PHE A N 1
ATOM 688 C CA . PHE A 1 94 ? 9.615 -11.774 11.131 1.00 95.31 94 PHE A CA 1
ATOM 689 C C . PHE A 1 94 ? 9.917 -10.289 10.894 1.00 95.31 94 PHE A C 1
ATOM 691 O O . PHE A 1 94 ? 11.070 -9.892 10.717 1.00 95.31 94 PHE A O 1
ATOM 698 N N . TYR A 1 95 ? 8.885 -9.447 10.969 1.00 92.75 95 TYR A N 1
ATOM 699 C CA . TYR A 1 95 ? 8.966 -8.015 10.669 1.00 92.75 95 TYR A CA 1
ATOM 700 C C . TYR A 1 95 ? 9.793 -7.218 11.672 1.00 92.75 95 TYR A C 1
ATOM 702 O O . TYR A 1 95 ? 10.607 -6.390 11.270 1.00 92.75 95 TYR A O 1
ATOM 710 N N . HIS A 1 96 ? 9.571 -7.443 12.971 1.00 91.88 96 HIS A N 1
ATOM 711 C CA . HIS A 1 96 ? 10.078 -6.587 14.052 1.00 91.88 96 HIS A CA 1
ATOM 712 C C . HIS A 1 96 ? 9.843 -5.081 13.771 1.00 91.88 96 HIS A C 1
ATOM 714 O O . HIS A 1 96 ? 10.811 -4.328 13.629 1.00 91.88 96 HIS A O 1
ATOM 720 N N . PRO A 1 97 ? 8.577 -4.632 13.627 1.00 93.62 97 PRO A N 1
ATOM 721 C CA . PRO A 1 97 ? 8.269 -3.266 13.213 1.00 93.62 97 PRO A CA 1
ATOM 722 C C . PRO A 1 97 ? 8.746 -2.249 14.260 1.00 93.62 97 PRO A C 1
ATOM 724 O O . PRO A 1 97 ? 8.483 -2.392 15.453 1.00 93.62 97 PRO A O 1
ATOM 727 N N . GLN A 1 98 ? 9.440 -1.207 13.800 1.00 95.88 98 GLN A N 1
ATOM 728 C CA . GLN A 1 98 ? 10.053 -0.155 14.623 1.00 95.88 98 GLN A CA 1
ATOM 729 C C . GLN A 1 98 ? 9.346 1.201 14.491 1.00 95.88 98 GLN A C 1
ATOM 731 O O . GLN A 1 98 ? 9.377 2.003 15.425 1.00 95.88 98 GLN A O 1
ATOM 736 N N . ARG A 1 99 ? 8.716 1.471 13.339 1.00 97.19 99 ARG A N 1
ATOM 737 C CA . ARG A 1 99 ? 7.941 2.694 13.064 1.00 97.19 99 ARG A CA 1
ATOM 738 C C . ARG A 1 99 ? 7.080 2.546 11.808 1.00 97.19 99 ARG A C 1
ATOM 740 O O . ARG A 1 99 ? 7.430 1.786 10.909 1.00 97.19 99 ARG A O 1
ATOM 747 N N . PHE A 1 100 ? 6.005 3.321 11.706 1.00 98.38 100 PHE A N 1
ATOM 748 C CA . PHE A 1 100 ? 5.316 3.548 10.433 1.00 98.38 100 PHE A CA 1
ATOM 749 C C . PHE A 1 100 ? 6.126 4.512 9.543 1.00 98.38 100 PHE A C 1
ATOM 751 O O . PHE A 1 100 ? 6.742 5.456 10.043 1.00 98.38 100 PHE A O 1
ATOM 758 N N . GLU A 1 101 ? 6.118 4.292 8.227 1.00 97.06 101 GLU A N 1
ATOM 759 C CA . GLU A 1 101 ? 6.775 5.167 7.238 1.00 97.06 101 GLU A CA 1
ATOM 760 C C . GLU A 1 101 ? 5.761 5.962 6.412 1.00 97.06 101 GLU A C 1
ATOM 762 O O . GLU A 1 101 ? 5.848 7.189 6.336 1.00 97.06 101 GLU A O 1
ATOM 767 N N . LEU A 1 102 ? 4.766 5.278 5.839 1.00 97.69 102 LEU A N 1
ATOM 768 C CA . LEU A 1 102 ? 3.727 5.876 5.000 1.00 97.69 102 LEU A CA 1
ATOM 769 C C . LEU A 1 102 ? 2.331 5.404 5.414 1.00 97.69 102 LEU A C 1
ATOM 771 O O . LEU A 1 102 ? 2.152 4.273 5.864 1.00 97.69 102 LEU A O 1
ATOM 775 N N . VAL A 1 103 ? 1.331 6.252 5.166 1.00 98.38 103 VAL A N 1
ATOM 776 C CA . VAL A 1 103 ? -0.094 5.892 5.161 1.00 98.38 103 VAL A CA 1
ATOM 777 C C . VAL A 1 103 ? -0.818 6.661 4.049 1.00 98.38 103 VAL A C 1
ATOM 779 O O . VAL A 1 103 ? -0.492 7.821 3.793 1.00 98.38 103 VAL A O 1
ATOM 782 N N . ARG A 1 104 ? -1.787 6.037 3.366 1.00 97.88 104 ARG A N 1
ATOM 783 C CA . ARG A 1 104 ? -2.679 6.709 2.403 1.00 97.88 104 ARG A CA 1
ATOM 784 C C . ARG A 1 104 ? -4.075 6.078 2.385 1.00 97.88 104 ARG A C 1
ATOM 786 O O . ARG A 1 104 ? -4.209 4.882 2.125 1.00 97.88 104 ARG A O 1
ATOM 793 N N . VAL A 1 105 ? -5.100 6.904 2.591 1.00 97.31 105 VAL A N 1
ATOM 794 C CA . VAL A 1 105 ? -6.525 6.525 2.523 1.00 97.31 105 VAL A CA 1
ATOM 795 C C . VAL A 1 105 ? -6.964 6.287 1.073 1.00 97.31 105 VAL A C 1
ATOM 797 O O . VAL A 1 105 ? -6.483 6.977 0.171 1.00 97.31 105 VAL A O 1
ATOM 800 N N . SER A 1 106 ? -7.850 5.316 0.847 1.00 97.12 106 SER A N 1
ATOM 801 C CA . SER A 1 106 ? -8.508 5.057 -0.437 1.00 97.12 106 SER A CA 1
ATOM 802 C C . SER A 1 106 ? -9.543 6.148 -0.788 1.00 97.12 106 SER A C 1
ATOM 804 O O . SER A 1 106 ? -10.091 6.784 0.113 1.00 97.12 106 SER A O 1
ATOM 806 N N . PRO A 1 107 ? -9.852 6.393 -2.079 1.00 95.69 107 PRO A N 1
ATOM 807 C CA . PRO A 1 107 ? -10.837 7.405 -2.494 1.00 95.69 107 PRO A CA 1
ATOM 808 C C . PRO A 1 107 ? -12.264 7.231 -1.947 1.00 95.69 107 PRO A C 1
ATOM 810 O O . PRO A 1 107 ? -13.019 8.199 -1.929 1.00 95.69 107 PRO A O 1
ATOM 813 N N . ASP A 1 108 ? -12.631 6.025 -1.507 1.00 93.19 108 ASP A N 1
ATOM 814 C CA . ASP A 1 108 ? -13.911 5.697 -0.862 1.00 93.19 108 ASP A CA 1
ATOM 815 C C . ASP A 1 108 ? -13.873 5.823 0.676 1.00 93.19 108 ASP A C 1
ATOM 817 O O . ASP A 1 108 ? -14.831 5.454 1.353 1.00 93.19 108 ASP A O 1
ATOM 821 N N . GLY A 1 109 ? -12.750 6.278 1.246 1.00 93.62 109 GLY A N 1
ATOM 822 C CA . GLY A 1 109 ? -12.559 6.450 2.688 1.00 93.62 109 GLY A CA 1
ATOM 823 C C . GLY A 1 109 ? -12.553 5.161 3.513 1.00 93.62 109 GLY A C 1
ATOM 824 O O . GLY A 1 109 ? -12.448 5.237 4.737 1.00 93.62 109 GLY A O 1
ATOM 825 N N . ARG A 1 110 ? -12.677 3.985 2.883 1.00 94.94 110 ARG A N 1
ATOM 826 C CA . ARG A 1 110 ? -12.861 2.713 3.590 1.00 94.94 110 ARG A CA 1
ATOM 827 C C . ARG A 1 110 ? -11.558 2.107 4.097 1.00 94.94 110 ARG A C 1
ATOM 829 O O . ARG A 1 110 ? -11.554 1.452 5.139 1.00 94.94 110 ARG A O 1
ATOM 836 N N . TYR A 1 111 ? -10.464 2.292 3.369 1.00 97.69 111 TYR A N 1
ATOM 837 C CA . TYR A 1 111 ? -9.195 1.635 3.650 1.00 97.69 111 TYR A CA 1
ATOM 838 C C . TYR A 1 111 ? -8.051 2.635 3.791 1.00 97.69 111 TYR A C 1
ATOM 840 O O . TYR A 1 111 ? -8.033 3.678 3.146 1.00 97.69 111 TYR A O 1
ATOM 848 N N . ALA A 1 112 ? -7.036 2.279 4.574 1.00 98.06 112 ALA A N 1
ATOM 849 C CA . ALA A 1 112 ? -5.731 2.926 4.529 1.00 98.06 112 ALA A CA 1
ATOM 850 C C . ALA A 1 112 ? -4.640 1.896 4.221 1.00 98.06 112 ALA A C 1
ATOM 852 O O . ALA A 1 112 ? -4.438 0.947 4.979 1.00 98.06 112 ALA A O 1
ATOM 853 N N . ALA A 1 113 ? -3.917 2.096 3.118 1.00 98.62 113 ALA A N 1
ATOM 854 C CA . ALA A 1 113 ? -2.667 1.388 2.862 1.00 98.62 113 ALA A CA 1
ATOM 855 C C . ALA A 1 113 ? -1.569 2.013 3.725 1.00 98.62 113 ALA A C 1
ATOM 857 O O . ALA A 1 113 ? -1.503 3.241 3.832 1.00 98.62 113 ALA A O 1
ATOM 858 N N . PHE A 1 114 ? -0.710 1.195 4.328 1.00 98.62 114 PHE A N 1
ATOM 859 C CA . PHE A 1 114 ? 0.401 1.667 5.149 1.00 98.62 114 PHE A CA 1
ATOM 860 C C . PHE A 1 114 ? 1.655 0.810 4.981 1.00 98.62 114 PHE A C 1
ATOM 862 O O . PHE A 1 114 ? 1.586 -0.358 4.594 1.00 98.62 114 PHE A O 1
ATOM 869 N N . SER A 1 115 ? 2.807 1.390 5.315 1.00 98.12 115 SER A N 1
ATOM 870 C CA . SER A 1 115 ? 4.068 0.664 5.474 1.00 98.12 115 SER A CA 1
ATOM 871 C C . SER A 1 115 ? 4.619 0.848 6.886 1.00 98.12 115 SER A C 1
ATOM 873 O O . SER A 1 115 ? 4.588 1.950 7.443 1.00 98.12 115 SER A O 1
ATOM 875 N N . ALA A 1 116 ? 5.130 -0.236 7.467 1.00 97.75 116 ALA A N 1
ATOM 876 C CA . ALA A 1 116 ? 5.861 -0.220 8.728 1.00 97.75 116 ALA A CA 1
ATOM 877 C C . ALA A 1 116 ? 7.267 -0.787 8.510 1.00 97.75 116 ALA A C 1
ATOM 879 O O . ALA A 1 116 ? 7.417 -1.900 8.002 1.00 97.75 116 ALA A O 1
ATOM 880 N N . ALA A 1 117 ? 8.280 -0.004 8.879 1.00 95.38 117 ALA A N 1
ATOM 881 C CA . ALA A 1 117 ? 9.681 -0.362 8.719 1.00 95.38 117 ALA A CA 1
ATOM 882 C C . ALA A 1 117 ? 10.197 -1.158 9.923 1.00 95.38 117 ALA A C 1
ATOM 884 O O . ALA A 1 117 ? 9.823 -0.869 11.064 1.00 95.38 117 ALA A O 1
ATOM 885 N N . GLY A 1 118 ? 11.068 -2.137 9.679 1.00 92.56 118 GLY A N 1
ATOM 886 C CA . GLY A 1 118 ? 11.572 -3.060 10.701 1.00 92.56 118 GLY A CA 1
ATOM 887 C C . GLY A 1 118 ? 12.845 -3.787 10.269 1.00 92.56 118 GLY A C 1
ATOM 888 O O . GLY A 1 118 ? 13.684 -3.217 9.578 1.00 92.56 118 GLY A O 1
ATOM 889 N N . HIS A 1 119 ? 12.991 -5.053 10.665 1.00 90.25 119 HIS A N 1
ATOM 890 C CA . HIS A 1 119 ? 13.963 -5.967 10.049 1.00 90.25 119 HIS A CA 1
ATOM 891 C C . HIS A 1 119 ? 13.526 -6.366 8.631 1.00 90.25 119 HIS A C 1
ATOM 893 O O . HIS A 1 119 ? 14.342 -6.445 7.715 1.00 90.25 119 HIS A O 1
ATOM 899 N N . HIS A 1 120 ? 12.218 -6.549 8.452 1.00 94.62 120 HIS A N 1
ATOM 900 C CA . HIS A 1 120 ? 11.555 -6.626 7.157 1.00 94.62 120 HIS A CA 1
ATOM 901 C C . HIS A 1 120 ? 10.388 -5.642 7.156 1.00 94.62 120 HIS A C 1
ATOM 903 O O . HIS A 1 120 ? 9.745 -5.434 8.188 1.00 94.62 120 HIS A O 1
ATOM 909 N N . ASN A 1 121 ? 10.102 -5.043 6.006 1.00 95.00 121 ASN A N 1
ATOM 910 C CA . ASN A 1 121 ? 9.058 -4.032 5.904 1.00 95.00 121 ASN A CA 1
ATOM 911 C C . ASN A 1 121 ? 7.701 -4.702 5.646 1.00 95.00 121 ASN A C 1
ATOM 913 O O . ASN A 1 121 ? 7.538 -5.447 4.674 1.00 95.00 121 ASN A O 1
ATOM 917 N N . LEU A 1 122 ? 6.727 -4.418 6.512 1.00 97.31 122 LEU A N 1
ATOM 918 C CA . LEU A 1 122 ? 5.330 -4.826 6.355 1.00 97.31 122 LEU A CA 1
ATOM 919 C C . LEU A 1 122 ? 4.604 -3.807 5.473 1.00 97.31 122 LEU A C 1
ATOM 921 O O . LEU A 1 122 ? 4.631 -2.612 5.776 1.00 97.31 122 LEU A O 1
ATOM 925 N N . ILE A 1 123 ? 3.900 -4.277 4.439 1.00 97.94 123 ILE A N 1
ATOM 926 C CA . ILE A 1 123 ? 2.877 -3.494 3.745 1.00 97.94 123 ILE A CA 1
ATOM 927 C C . ILE A 1 123 ? 1.518 -4.031 4.177 1.00 97.94 123 ILE A C 1
ATOM 929 O O . ILE A 1 123 ? 1.198 -5.207 3.980 1.00 97.94 123 ILE A O 1
ATOM 933 N N . GLY A 1 124 ? 0.720 -3.153 4.776 1.00 98.06 124 GLY A N 1
ATOM 934 C CA . GLY A 1 124 ? -0.573 -3.493 5.341 1.00 98.06 124 GLY A CA 1
ATOM 935 C C . GLY A 1 124 ? -1.719 -2.663 4.779 1.00 98.06 124 GLY A C 1
ATOM 936 O O . GLY A 1 124 ? -1.539 -1.582 4.215 1.00 98.06 124 GLY A O 1
ATOM 937 N N . LEU A 1 125 ? -2.918 -3.194 4.977 1.00 98.38 125 LEU A N 1
ATOM 938 C CA . LEU A 1 125 ? -4.197 -2.567 4.704 1.00 98.38 125 LEU A CA 1
ATOM 939 C C . LEU A 1 125 ? -4.994 -2.523 6.011 1.00 98.38 125 LEU A C 1
ATOM 941 O O . LEU A 1 125 ? -5.238 -3.560 6.623 1.00 98.38 125 LEU A O 1
ATOM 945 N N . LEU A 1 126 ? -5.394 -1.332 6.435 1.00 98.19 126 LEU A N 1
ATOM 946 C CA . LEU A 1 126 ? -6.309 -1.110 7.551 1.00 98.19 126 LEU A CA 1
ATOM 947 C C . LEU A 1 126 ? -7.716 -0.881 6.982 1.00 98.19 126 LEU A C 1
ATOM 949 O O . LEU A 1 126 ? -7.890 0.052 6.201 1.00 98.19 126 LEU A O 1
ATOM 953 N N . ASP A 1 127 ? -8.708 -1.699 7.350 1.00 96.38 127 ASP A N 1
ATOM 954 C CA . ASP A 1 127 ? -10.126 -1.336 7.160 1.00 96.38 127 ASP A CA 1
ATOM 955 C C . ASP A 1 127 ? -10.497 -0.330 8.260 1.00 96.38 127 ASP A C 1
ATOM 957 O O . ASP A 1 127 ? -10.323 -0.601 9.449 1.00 96.38 127 ASP A O 1
ATOM 961 N N . LEU A 1 128 ? -10.931 0.863 7.855 1.00 94.75 128 LEU A N 1
ATOM 962 C CA . LEU A 1 128 ? -11.146 2.008 8.740 1.00 94.75 128 LEU A CA 1
ATOM 963 C C . LEU A 1 128 ? -12.499 1.958 9.463 1.00 94.75 128 LEU A C 1
ATOM 965 O O . LEU A 1 128 ? -12.691 2.702 10.421 1.00 94.75 128 LEU A O 1
ATOM 969 N N . ALA A 1 129 ? -13.415 1.073 9.052 1.00 91.88 129 ALA A N 1
ATOM 970 C CA . ALA A 1 129 ? -14.688 0.857 9.736 1.00 91.88 129 ALA A CA 1
ATOM 971 C C . ALA A 1 129 ? -14.575 -0.197 10.852 1.00 91.88 129 ALA A C 1
ATOM 973 O O . ALA A 1 129 ? -15.264 -0.102 11.865 1.00 91.88 129 ALA A O 1
ATOM 974 N N . THR A 1 130 ? -13.705 -1.200 10.686 1.00 93.88 130 THR A N 1
ATOM 975 C CA . THR A 1 130 ? -13.482 -2.268 11.683 1.00 93.88 130 THR A CA 1
ATOM 976 C C . THR A 1 130 ? -12.195 -2.102 12.495 1.00 93.88 130 THR A C 1
ATOM 978 O O . THR A 1 130 ? -11.988 -2.840 13.457 1.00 93.88 130 THR A O 1
ATOM 981 N N . MET A 1 131 ? -11.305 -1.187 12.092 1.00 94.81 131 MET A N 1
ATOM 982 C CA . MET A 1 131 ? -9.924 -1.051 12.582 1.00 94.81 131 MET A CA 1
ATOM 983 C C . MET A 1 131 ? -9.072 -2.334 12.456 1.00 94.81 131 MET A C 1
ATOM 985 O O . MET A 1 131 ? -8.041 -2.469 13.117 1.00 94.81 131 MET A O 1
ATOM 989 N N . THR A 1 132 ? -9.454 -3.282 11.589 1.00 96.06 132 THR A N 1
ATOM 990 C CA . THR A 1 132 ? -8.700 -4.532 11.388 1.00 96.06 132 THR A CA 1
ATOM 991 C C . THR A 1 132 ? -7.573 -4.366 10.373 1.00 96.06 132 THR A C 1
ATOM 993 O O . THR A 1 132 ? -7.807 -3.906 9.253 1.00 96.06 132 THR A O 1
ATOM 996 N N . VAL A 1 133 ? -6.374 -4.824 10.736 1.00 97.31 133 VAL A N 1
ATOM 997 C CA . VAL A 1 133 ? -5.198 -4.891 9.857 1.00 97.31 133 VAL A CA 1
ATOM 998 C C . VAL A 1 133 ? -5.185 -6.191 9.049 1.00 97.31 133 VAL A C 1
ATOM 1000 O O . VAL A 1 133 ? -5.448 -7.269 9.580 1.00 97.31 133 VAL A O 1
ATOM 1003 N N . ARG A 1 134 ? -4.799 -6.091 7.775 1.00 96.69 134 ARG A N 1
ATOM 1004 C CA . ARG A 1 134 ? -4.427 -7.200 6.890 1.00 96.69 134 ARG A CA 1
ATOM 1005 C C . ARG A 1 134 ? -3.033 -6.947 6.310 1.00 96.69 134 ARG A C 1
ATOM 1007 O O . ARG A 1 134 ? -2.749 -5.844 5.859 1.00 96.69 134 ARG A O 1
ATOM 1014 N N . GLU A 1 135 ? -2.190 -7.968 6.266 1.00 97.56 135 GLU A N 1
ATOM 1015 C CA . GLU A 1 135 ? -0.945 -7.982 5.485 1.00 97.56 135 GLU A CA 1
ATOM 1016 C C . GLU A 1 135 ? -1.246 -8.150 3.985 1.00 97.56 135 GLU A C 1
ATOM 1018 O O . GLU A 1 135 ? -2.058 -8.997 3.611 1.00 97.56 135 GLU A O 1
ATOM 1023 N N . ILE A 1 136 ? -0.606 -7.355 3.120 1.00 97.12 136 ILE A N 1
ATOM 1024 C CA . ILE A 1 136 ? -0.834 -7.422 1.663 1.00 97.12 136 ILE A CA 1
ATOM 1025 C C . ILE A 1 136 ? 0.437 -7.666 0.834 1.00 97.12 136 ILE A C 1
ATOM 1027 O O . ILE A 1 136 ? 0.334 -8.189 -0.275 1.00 97.12 136 ILE A O 1
ATOM 1031 N N . ASP A 1 137 ? 1.619 -7.347 1.369 1.00 96.56 137 ASP A N 1
ATOM 1032 C CA . ASP A 1 137 ? 2.938 -7.730 0.841 1.00 96.56 137 ASP A CA 1
ATOM 1033 C C . ASP A 1 137 ? 4.010 -7.534 1.932 1.00 96.56 137 ASP A C 1
ATOM 1035 O O . ASP A 1 137 ? 3.778 -6.872 2.948 1.00 96.56 137 ASP A O 1
ATOM 1039 N N . PHE A 1 138 ? 5.205 -8.075 1.705 1.00 95.12 138 PHE A N 1
ATOM 1040 C CA . PHE A 1 138 ? 6.382 -7.843 2.540 1.00 95.12 138 PHE A CA 1
ATOM 1041 C C . PHE A 1 138 ? 7.612 -7.544 1.678 1.00 95.12 138 PHE A C 1
ATOM 1043 O O . PHE A 1 138 ? 7.704 -7.975 0.523 1.00 95.12 138 PHE A O 1
ATOM 1050 N N . LEU A 1 139 ? 8.585 -6.837 2.254 1.00 93.38 139 LEU A N 1
ATOM 1051 C CA . LEU A 1 139 ? 9.886 -6.584 1.632 1.00 93.38 139 LEU A CA 1
ATOM 1052 C C . LEU A 1 139 ? 10.996 -7.040 2.580 1.00 93.38 139 LEU A C 1
ATOM 1054 O O . LEU A 1 139 ? 11.103 -6.559 3.707 1.00 93.38 139 LEU A O 1
ATOM 1058 N N . THR A 1 140 ? 11.827 -7.966 2.105 1.00 92.69 140 THR A N 1
ATOM 1059 C CA . THR A 1 140 ? 13.034 -8.433 2.806 1.00 92.69 140 THR A CA 1
ATOM 1060 C C . THR A 1 140 ? 14.173 -7.416 2.752 1.00 92.69 140 THR A C 1
ATOM 1062 O O . THR A 1 140 ? 15.050 -7.434 3.607 1.00 92.69 140 THR A O 1
ATOM 1065 N N . GLU A 1 141 ? 14.155 -6.535 1.749 1.00 89.56 141 GLU A N 1
ATOM 1066 C CA . GLU A 1 141 ? 15.085 -5.424 1.551 1.00 89.56 141 GLU A CA 1
ATOM 1067 C C . GLU A 1 141 ? 14.353 -4.226 0.928 1.00 89.56 141 GLU A C 1
ATOM 1069 O O . GLU A 1 141 ? 13.442 -4.415 0.118 1.00 89.56 141 GLU A O 1
ATOM 1074 N N . GLY A 1 142 ? 14.787 -3.005 1.244 1.00 90.19 142 GLY A N 1
ATOM 1075 C CA . GLY A 1 142 ? 14.298 -1.782 0.603 1.00 90.19 142 GLY A CA 1
ATOM 1076 C C . GLY A 1 142 ? 12.900 -1.312 1.031 1.00 90.19 142 GLY A C 1
ATOM 1077 O O . GLY A 1 142 ? 12.146 -2.014 1.708 1.00 90.19 142 GLY A O 1
ATOM 1078 N N . ASP A 1 143 ? 12.548 -0.100 0.610 1.00 91.00 143 ASP A N 1
ATOM 1079 C CA . ASP A 1 143 ? 11.440 0.679 1.173 1.00 91.00 143 ASP A CA 1
ATOM 1080 C C . ASP A 1 143 ? 10.322 0.970 0.162 1.00 91.00 143 ASP A C 1
ATOM 1082 O O . ASP A 1 143 ? 10.537 1.041 -1.051 1.00 91.00 143 ASP A O 1
ATOM 1086 N N . VAL A 1 144 ? 9.104 1.185 0.670 1.00 95.38 144 VAL A N 1
ATOM 1087 C CA . VAL A 1 144 ? 8.002 1.751 -0.123 1.00 95.38 144 VAL A CA 1
ATOM 1088 C C . VAL A 1 144 ? 8.185 3.265 -0.190 1.00 95.38 144 VAL A C 1
ATOM 1090 O O . VAL A 1 144 ? 8.200 3.924 0.846 1.00 95.38 144 VAL A O 1
ATOM 1093 N N . ALA A 1 145 ? 8.286 3.818 -1.398 1.00 94.81 145 ALA A N 1
ATOM 1094 C CA . ALA A 1 145 ? 8.458 5.253 -1.622 1.00 94.81 145 ALA A CA 1
ATOM 1095 C C . ALA A 1 145 ? 7.116 6.001 -1.735 1.00 94.81 145 ALA A C 1
ATOM 1097 O O . ALA A 1 145 ? 6.999 7.139 -1.283 1.00 94.81 145 ALA A O 1
ATOM 1098 N N . ALA A 1 146 ? 6.092 5.369 -2.319 1.00 96.62 146 ALA A N 1
ATOM 1099 C CA . ALA A 1 146 ? 4.751 5.938 -2.437 1.00 96.62 146 ALA A CA 1
ATOM 1100 C C . ALA A 1 146 ? 3.679 4.855 -2.626 1.00 96.62 146 ALA A C 1
ATOM 1102 O O . ALA A 1 146 ? 3.899 3.876 -3.333 1.00 96.62 146 ALA A O 1
ATOM 1103 N N . PHE A 1 147 ? 2.498 5.080 -2.047 1.00 98.25 147 PHE A N 1
ATOM 1104 C CA . PHE A 1 147 ? 1.259 4.360 -2.364 1.00 98.25 147 PHE A CA 1
ATOM 1105 C C . PHE A 1 147 ? 0.444 5.139 -3.392 1.00 98.25 147 PHE A C 1
ATOM 1107 O O . PHE A 1 147 ? 0.354 6.358 -3.284 1.00 98.25 147 PHE A O 1
ATOM 1114 N N . HIS A 1 148 ? -0.231 4.457 -4.313 1.00 98.19 148 HIS A N 1
ATOM 1115 C CA . HIS A 1 148 ? -1.093 5.057 -5.333 1.00 98.19 148 HIS A CA 1
ATOM 1116 C C . HIS A 1 148 ? -2.397 4.272 -5.427 1.00 98.19 148 HIS A C 1
ATOM 1118 O O . HIS A 1 148 ? -2.405 3.121 -5.849 1.00 98.19 148 HIS A O 1
ATOM 1124 N N . TRP A 1 149 ? -3.509 4.887 -5.033 1.00 98.19 149 TRP A N 1
ATOM 1125 C CA . TRP A 1 149 ? -4.835 4.292 -5.193 1.00 98.19 149 TRP A CA 1
ATOM 1126 C C . TRP A 1 149 ? -5.373 4.537 -6.595 1.00 98.19 149 TRP A C 1
ATOM 1128 O O . TRP A 1 149 ? -5.217 5.638 -7.128 1.00 98.19 149 TRP A O 1
ATOM 1138 N N . ALA A 1 150 ? -6.019 3.534 -7.180 1.00 97.56 150 ALA A N 1
ATOM 1139 C CA . ALA A 1 150 ? -6.904 3.734 -8.316 1.00 97.56 150 ALA A CA 1
ATOM 1140 C C . ALA A 1 150 ? -8.182 4.453 -7.864 1.00 97.56 150 ALA A C 1
ATOM 1142 O O . ALA A 1 150 ? -8.592 4.369 -6.704 1.00 97.56 150 ALA A O 1
ATOM 1143 N N . ALA A 1 151 ? -8.832 5.152 -8.797 1.00 95.38 151 ALA A N 1
ATOM 1144 C CA . ALA A 1 151 ? -10.073 5.883 -8.532 1.00 95.38 151 ALA A CA 1
ATOM 1145 C C . ALA A 1 151 ? -11.251 4.970 -8.124 1.00 95.38 151 ALA A C 1
ATOM 1147 O O . ALA A 1 151 ? -12.265 5.465 -7.646 1.00 95.38 151 ALA A O 1
ATOM 1148 N N . ASP A 1 152 ? -11.110 3.650 -8.293 1.00 93.19 152 ASP A N 1
ATOM 1149 C CA . ASP A 1 152 ? -12.079 2.630 -7.883 1.00 93.19 152 ASP A CA 1
ATOM 1150 C C . ASP A 1 152 ? -12.025 2.271 -6.382 1.00 93.19 152 ASP A C 1
ATOM 1152 O O . ASP A 1 152 ? -12.872 1.512 -5.917 1.00 93.19 152 ASP A O 1
ATOM 1156 N N . GLY A 1 153 ? -11.020 2.751 -5.631 1.00 94.69 153 GLY A N 1
ATOM 1157 C CA . GLY A 1 153 ? -10.781 2.385 -4.224 1.00 94.69 153 GLY A CA 1
ATOM 1158 C C . GLY A 1 153 ? -10.373 0.924 -3.982 1.00 94.69 153 GLY A C 1
ATOM 1159 O O . GLY A 1 153 ? -10.063 0.546 -2.855 1.00 94.69 153 GLY A O 1
ATOM 1160 N N . ARG A 1 154 ? -10.330 0.102 -5.034 1.00 95.19 154 ARG A N 1
ATOM 1161 C CA . ARG A 1 154 ? -10.121 -1.349 -5.003 1.00 95.19 154 ARG A CA 1
ATOM 1162 C C . ARG A 1 154 ? -8.690 -1.737 -5.360 1.00 95.19 154 ARG A C 1
ATOM 1164 O O . ARG A 1 154 ? -8.192 -2.735 -4.830 1.00 95.19 154 ARG A O 1
ATOM 1171 N N . THR A 1 155 ? -8.050 -0.996 -6.264 1.00 97.75 155 THR A N 1
ATOM 1172 C CA . THR A 1 155 ? -6.695 -1.307 -6.735 1.00 97.75 155 THR A CA 1
ATOM 1173 C C . THR A 1 155 ? -5.664 -0.371 -6.106 1.00 97.75 155 THR A C 1
ATOM 1175 O O . THR A 1 155 ? -5.776 0.852 -6.188 1.00 97.75 155 THR A O 1
ATOM 1178 N N . LEU A 1 156 ? -4.622 -0.953 -5.514 1.00 98.25 156 LEU A N 1
ATOM 1179 C CA . LEU A 1 156 ? -3.432 -0.256 -5.032 1.00 98.25 156 LEU A CA 1
ATOM 1180 C C . LEU A 1 156 ? -2.251 -0.542 -5.967 1.00 98.25 156 LEU A C 1
ATOM 1182 O O . LEU A 1 156 ? -2.017 -1.693 -6.330 1.00 98.25 156 LEU A O 1
ATOM 1186 N N . ALA A 1 157 ? -1.465 0.478 -6.292 1.00 98.12 157 ALA A N 1
ATOM 1187 C CA . ALA A 1 157 ? -0.095 0.359 -6.784 1.00 98.12 157 ALA A CA 1
ATOM 1188 C C . ALA A 1 157 ? 0.859 1.016 -5.777 1.00 98.12 157 ALA A C 1
ATOM 1190 O O . ALA A 1 157 ? 0.440 1.844 -4.966 1.00 98.12 157 ALA A O 1
ATOM 1191 N N . TYR A 1 158 ? 2.139 0.655 -5.800 1.00 97.69 158 TYR A N 1
ATOM 1192 C CA . TYR A 1 158 ? 3.151 1.312 -4.977 1.00 97.69 158 TYR A CA 1
ATOM 1193 C C . TYR A 1 158 ? 4.540 1.265 -5.605 1.00 97.69 158 TYR A C 1
ATOM 1195 O O . TYR A 1 158 ? 4.953 0.243 -6.158 1.00 97.69 158 TYR A O 1
ATOM 1203 N N . ASP A 1 159 ? 5.252 2.387 -5.489 1.00 95.25 159 ASP A N 1
ATOM 1204 C CA . ASP A 1 159 ? 6.669 2.488 -5.821 1.00 95.25 159 ASP A CA 1
ATOM 1205 C C . ASP A 1 159 ? 7.493 1.833 -4.708 1.00 95.25 159 ASP A C 1
ATOM 1207 O O . ASP A 1 159 ? 7.362 2.175 -3.529 1.00 95.25 159 ASP A O 1
ATOM 1211 N N . TYR A 1 160 ? 8.368 0.915 -5.097 1.00 90.38 160 TYR A N 1
ATOM 1212 C CA . TYR A 1 160 ? 9.271 0.170 -4.232 1.00 90.38 160 TYR A CA 1
ATOM 1213 C C . TYR A 1 160 ? 10.720 0.405 -4.668 1.00 90.38 160 TYR A C 1
ATOM 1215 O O . TYR A 1 160 ? 11.054 0.241 -5.845 1.00 90.38 160 TYR A O 1
ATOM 1223 N N . LEU A 1 161 ? 11.575 0.768 -3.712 1.00 89.81 161 LEU A N 1
ATOM 1224 C CA . LEU A 1 161 ? 13.010 0.964 -3.887 1.00 89.81 161 LEU A CA 1
ATOM 1225 C C . LEU A 1 161 ? 13.782 -0.193 -3.215 1.00 89.81 161 LEU A C 1
ATOM 1227 O O . LEU A 1 161 ? 14.024 -0.125 -2.010 1.00 89.81 161 LEU A O 1
ATOM 1231 N N . PRO A 1 162 ? 14.156 -1.261 -3.952 1.00 85.25 162 PRO A N 1
ATOM 1232 C CA . PRO A 1 162 ? 15.013 -2.339 -3.446 1.00 85.25 162 PRO A CA 1
ATOM 1233 C C . PRO A 1 162 ? 16.426 -1.840 -3.115 1.00 85.25 162 PRO A C 1
ATOM 1235 O O . PRO A 1 162 ? 16.860 -0.801 -3.616 1.00 85.25 162 PRO A O 1
ATOM 1238 N N . ALA A 1 163 ? 17.200 -2.630 -2.363 1.00 84.12 163 ALA A N 1
ATOM 1239 C CA . ALA A 1 163 ? 18.586 -2.284 -2.016 1.00 84.12 163 ALA A CA 1
ATOM 1240 C C . ALA A 1 163 ? 19.517 -2.219 -3.246 1.00 84.12 163 ALA A C 1
ATOM 1242 O O . ALA A 1 163 ? 20.549 -1.553 -3.219 1.00 84.12 163 ALA A O 1
ATOM 1243 N N . SER A 1 164 ? 19.115 -2.846 -4.358 1.00 80.38 164 SER A N 1
ATOM 1244 C CA . SER A 1 164 ? 19.753 -2.703 -5.677 1.00 80.38 164 SER A CA 1
ATOM 1245 C C . SER A 1 164 ? 19.561 -1.328 -6.348 1.00 80.38 164 SER A C 1
ATOM 1247 O O . SER A 1 164 ? 20.131 -1.094 -7.410 1.00 80.38 164 SER A O 1
ATOM 1249 N N . GLY A 1 165 ? 18.772 -0.416 -5.766 1.00 75.00 165 GLY A N 1
ATOM 1250 C CA . GLY A 1 165 ? 18.579 0.965 -6.238 1.00 75.00 165 GLY A CA 1
ATOM 1251 C C . GLY A 1 165 ? 17.557 1.144 -7.369 1.00 75.00 165 GLY A C 1
ATOM 1252 O O . GLY A 1 165 ? 17.137 2.264 -7.656 1.00 75.00 165 GLY A O 1
ATOM 1253 N N . TYR A 1 166 ? 17.113 0.061 -8.007 1.00 78.94 166 TYR A N 1
ATOM 1254 C CA . TYR A 1 166 ? 16.219 0.128 -9.164 1.00 78.94 166 TYR A CA 1
ATOM 1255 C C . TYR A 1 166 ? 14.747 0.166 -8.752 1.00 78.94 166 TYR A C 1
ATOM 1257 O O . TYR A 1 166 ? 14.174 -0.872 -8.417 1.00 78.94 166 TYR A O 1
ATOM 1265 N N . HIS A 1 167 ? 14.133 1.352 -8.814 1.00 80.62 167 HIS A N 1
ATOM 1266 C CA . HIS A 1 167 ? 12.700 1.544 -8.564 1.00 80.62 167 HIS A CA 1
ATOM 1267 C C . HIS A 1 167 ? 11.836 0.569 -9.385 1.00 80.62 167 HIS A C 1
ATOM 1269 O O . HIS A 1 167 ? 12.061 0.380 -10.585 1.00 80.62 167 HIS A O 1
ATOM 1275 N N . ARG A 1 168 ? 10.830 -0.027 -8.736 1.00 86.75 168 ARG A N 1
ATOM 1276 C CA . ARG A 1 168 ? 9.827 -0.920 -9.337 1.00 86.75 168 ARG A CA 1
ATOM 1277 C C . ARG A 1 168 ? 8.432 -0.545 -8.861 1.00 86.75 168 ARG A C 1
ATOM 1279 O O . ARG A 1 168 ? 8.279 -0.060 -7.745 1.00 86.75 168 ARG A O 1
ATOM 1286 N N . VAL A 1 169 ? 7.414 -0.896 -9.645 1.00 93.81 169 VAL A N 1
ATOM 1287 C CA . VAL A 1 169 ? 6.015 -0.828 -9.203 1.00 93.81 169 VAL A CA 1
ATOM 1288 C C . VAL A 1 169 ? 5.487 -2.232 -8.891 1.00 93.81 169 VAL A C 1
ATOM 1290 O O . VAL A 1 169 ? 5.611 -3.158 -9.697 1.00 93.81 169 VAL A O 1
ATOM 1293 N N . LYS A 1 170 ? 4.894 -2.387 -7.705 1.00 95.50 170 LYS A N 1
ATOM 1294 C CA . LYS A 1 170 ? 4.040 -3.522 -7.309 1.00 95.50 170 LYS A CA 1
ATOM 1295 C C . LYS A 1 170 ? 2.592 -3.030 -7.152 1.00 95.50 170 LYS A C 1
ATOM 1297 O O . LYS A 1 170 ? 2.332 -1.830 -7.230 1.00 95.50 170 LYS A O 1
ATOM 1302 N N . GLY A 1 171 ? 1.647 -3.934 -6.899 1.00 96.81 171 GLY A N 1
ATOM 1303 C CA . GLY A 1 171 ? 0.278 -3.569 -6.539 1.00 96.81 171 GLY A CA 1
ATOM 1304 C C . GLY A 1 171 ? -0.475 -4.639 -5.751 1.00 96.81 171 GLY A C 1
ATOM 1305 O O . GLY A 1 171 ? 0.081 -5.678 -5.402 1.00 96.81 171 GLY A O 1
ATOM 1306 N N . TYR A 1 172 ? -1.750 -4.380 -5.474 1.00 98.12 172 TYR A N 1
ATOM 1307 C CA . TYR A 1 172 ? -2.674 -5.285 -4.788 1.00 98.12 172 TYR A CA 1
ATOM 1308 C C . TYR A 1 172 ? -4.118 -4.993 -5.226 1.00 98.12 172 TYR A C 1
ATOM 1310 O O . TYR A 1 172 ? -4.532 -3.834 -5.250 1.00 98.12 172 TYR A O 1
ATOM 1318 N N . ASP A 1 173 ? -4.895 -6.027 -5.554 1.00 97.50 173 ASP A N 1
ATOM 1319 C CA . ASP A 1 173 ? -6.338 -5.923 -5.820 1.00 97.50 173 ASP A CA 1
ATOM 1320 C C . ASP A 1 173 ? -7.119 -6.416 -4.594 1.00 97.50 173 ASP A C 1
ATOM 1322 O O . ASP A 1 173 ? -7.122 -7.611 -4.288 1.00 97.50 173 ASP A O 1
ATOM 1326 N N . ILE A 1 174 ? -7.803 -5.504 -3.893 1.00 96.44 174 ILE A N 1
ATOM 1327 C CA . ILE A 1 174 ? -8.501 -5.814 -2.632 1.00 96.44 174 ILE A CA 1
ATOM 1328 C C . ILE A 1 174 ? -9.594 -6.867 -2.836 1.00 96.44 174 ILE A C 1
ATOM 1330 O O . ILE A 1 174 ? -9.733 -7.781 -2.021 1.00 96.44 174 ILE A O 1
ATOM 1334 N N . GLY A 1 175 ? -10.363 -6.751 -3.923 1.00 94.12 175 GLY A N 1
ATOM 1335 C CA . GLY A 1 175 ? -11.547 -7.580 -4.165 1.00 94.12 175 GLY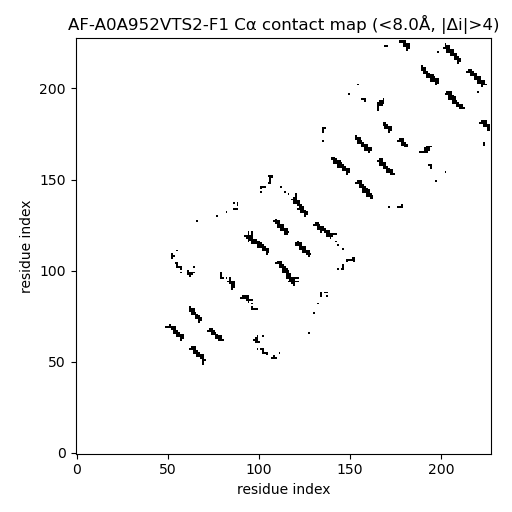 A CA 1
ATOM 1336 C C . GLY A 1 175 ? -11.248 -9.033 -4.552 1.00 94.12 175 GLY A C 1
ATOM 1337 O O . GLY A 1 175 ? -12.135 -9.875 -4.455 1.00 94.12 175 GLY A O 1
ATOM 1338 N N . SER A 1 176 ? -10.023 -9.339 -4.984 1.00 94.75 176 SER A N 1
ATOM 1339 C CA . SER A 1 176 ? -9.514 -10.706 -5.176 1.00 94.75 176 SER A CA 1
ATOM 1340 C C . SER A 1 176 ? -8.493 -11.123 -4.112 1.00 94.75 176 SER A C 1
ATOM 1342 O O . SER A 1 176 ? -8.149 -12.301 -4.029 1.00 94.75 176 SER A O 1
ATOM 1344 N N . GLY A 1 177 ? -8.013 -10.173 -3.304 1.00 95.38 177 GLY A N 1
ATOM 1345 C CA . GLY A 1 177 ? -7.020 -10.377 -2.254 1.00 95.38 177 GLY A CA 1
ATOM 1346 C C . GLY A 1 177 ? -5.600 -10.646 -2.761 1.00 95.38 177 GLY A C 1
ATOM 1347 O O . GLY A 1 177 ? -4.783 -11.153 -1.995 1.00 95.38 177 GLY A O 1
ATOM 1348 N N . LYS A 1 178 ? -5.302 -10.361 -4.038 1.00 95.31 178 LYS A N 1
ATOM 1349 C CA . LYS A 1 178 ? -4.051 -10.771 -4.696 1.00 95.31 178 LYS A CA 1
ATOM 1350 C C . LYS A 1 178 ? -3.053 -9.631 -4.846 1.00 95.31 178 LYS A C 1
ATOM 1352 O O . LYS A 1 178 ? -3.388 -8.567 -5.364 1.00 95.31 178 LYS A O 1
ATOM 1357 N N . GLY A 1 179 ? -1.797 -9.918 -4.504 1.00 96.56 179 GLY A N 1
ATOM 1358 C CA . GLY A 1 179 ? -0.654 -9.108 -4.916 1.00 96.56 179 GLY A CA 1
ATOM 1359 C C . GLY A 1 179 ? -0.485 -9.121 -6.438 1.00 96.56 179 GLY A C 1
ATOM 1360 O O . GLY A 1 179 ? -0.601 -10.166 -7.086 1.00 96.56 179 GLY A O 1
ATOM 1361 N N . LEU A 1 180 ? -0.202 -7.950 -6.996 1.00 96.25 180 LEU A N 1
ATOM 1362 C CA . LEU A 1 180 ? 0.035 -7.705 -8.412 1.00 96.25 180 LEU A CA 1
ATOM 1363 C C . LEU A 1 180 ? 1.501 -7.306 -8.631 1.00 96.25 180 LEU A C 1
ATOM 1365 O O . LEU A 1 180 ? 2.118 -6.646 -7.792 1.00 96.25 180 LEU A O 1
ATOM 1369 N N . VAL A 1 181 ? 2.058 -7.678 -9.777 1.00 93.50 181 VAL A N 1
ATOM 1370 C CA . VAL A 1 181 ? 3.434 -7.366 -10.180 1.00 93.50 181 VAL A CA 1
ATOM 1371 C C . VAL A 1 181 ? 3.463 -6.874 -11.621 1.00 93.50 181 VAL A C 1
ATOM 1373 O O . VAL A 1 181 ? 2.608 -7.238 -12.429 1.00 93.50 181 VAL A O 1
ATOM 1376 N N . MET A 1 182 ? 4.469 -6.073 -11.974 1.00 90.00 182 MET A N 1
ATOM 1377 C CA . MET A 1 182 ? 4.777 -5.851 -13.386 1.00 90.00 182 MET A CA 1
ATOM 1378 C C . MET A 1 182 ? 5.111 -7.196 -14.064 1.00 90.00 182 MET A C 1
ATOM 1380 O O . MET A 1 182 ? 5.826 -8.009 -13.467 1.00 90.00 182 MET A O 1
ATOM 1384 N N . PRO A 1 183 ? 4.638 -7.447 -15.299 1.00 86.69 183 PRO A N 1
ATOM 1385 C CA . PRO A 1 183 ? 5.064 -8.602 -16.080 1.00 86.69 183 PRO A CA 1
ATOM 1386 C C . PRO A 1 183 ? 6.579 -8.564 -16.315 1.00 86.69 183 PRO A C 1
ATOM 1388 O O . PRO A 1 183 ? 7.178 -7.491 -16.428 1.00 86.69 183 PRO A O 1
ATOM 1391 N N . HIS A 1 184 ? 7.206 -9.739 -16.411 1.00 75.19 184 HIS A N 1
ATOM 1392 C CA . HIS A 1 184 ? 8.642 -9.841 -16.667 1.00 75.19 184 HIS A CA 1
ATOM 1393 C C . HIS A 1 184 ? 8.965 -9.503 -18.129 1.00 75.19 184 HIS A C 1
ATOM 1395 O O . HIS A 1 184 ? 9.046 -10.370 -18.994 1.00 75.19 184 HIS A O 1
ATOM 1401 N N . THR A 1 185 ? 9.125 -8.212 -18.393 1.00 64.00 185 THR A N 1
ATOM 1402 C CA . THR A 1 185 ? 9.752 -7.666 -19.598 1.00 64.00 185 THR A CA 1
ATOM 1403 C C . THR A 1 185 ? 11.267 -7.646 -19.421 1.00 64.00 185 THR A C 1
ATOM 1405 O O . THR A 1 185 ? 11.731 -7.172 -18.380 1.00 64.00 185 THR A O 1
ATOM 1408 N N . GLU A 1 186 ? 12.030 -8.047 -20.437 1.00 56.16 186 GLU A N 1
ATOM 1409 C CA . GLU A 1 186 ? 13.482 -7.842 -20.476 1.00 56.16 186 GLU A CA 1
ATOM 1410 C C . GLU A 1 186 ? 13.799 -6.334 -20.460 1.00 56.16 186 GLU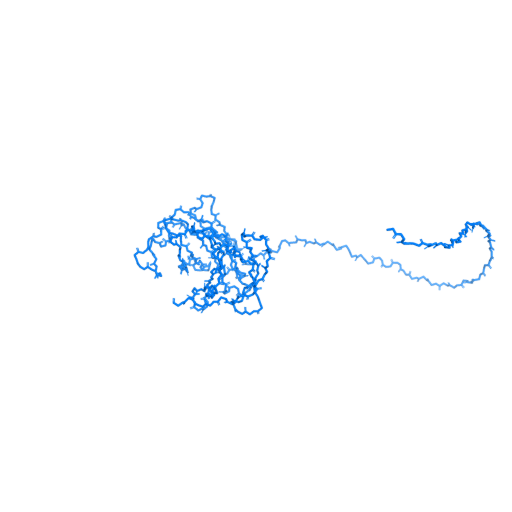 A C 1
ATOM 1412 O O . GLU A 1 186 ? 13.690 -5.637 -21.468 1.00 56.16 186 GLU A O 1
ATOM 1417 N N . ARG A 1 187 ? 14.152 -5.808 -19.282 1.00 62.88 187 ARG A N 1
ATOM 1418 C CA . ARG A 1 187 ? 14.648 -4.438 -19.092 1.00 62.88 187 ARG A CA 1
ATOM 1419 C C . ARG A 1 187 ? 16.088 -4.508 -18.616 1.00 62.88 187 ARG A C 1
ATOM 1421 O O . ARG A 1 187 ? 16.394 -5.256 -17.687 1.00 62.88 187 ARG A O 1
ATOM 1428 N N . ASN A 1 188 ? 16.945 -3.677 -19.203 1.00 58.81 188 ASN A N 1
ATOM 1429 C CA . ASN A 1 188 ? 18.297 -3.462 -18.700 1.00 58.81 188 ASN A CA 1
ATOM 1430 C C . ASN A 1 188 ? 18.235 -3.021 -17.233 1.00 58.81 188 ASN A C 1
ATOM 1432 O O . ASN A 1 188 ? 17.400 -2.189 -16.868 1.00 58.81 188 ASN A O 1
ATOM 1436 N N . SER A 1 189 ? 19.128 -3.554 -16.398 1.00 59.50 189 SER A N 1
ATOM 1437 C CA . SER A 1 189 ? 19.119 -3.320 -14.948 1.00 59.50 189 SER A CA 1
ATOM 1438 C C . SER A 1 189 ? 19.126 -1.834 -14.579 1.00 59.50 189 SER A C 1
ATOM 1440 O O . SER A 1 189 ? 18.395 -1.444 -13.682 1.00 59.50 189 SER A O 1
ATOM 1442 N N . ALA A 1 190 ? 19.846 -0.992 -15.329 1.00 60.12 190 ALA A N 1
ATOM 1443 C CA . ALA A 1 190 ? 19.972 0.458 -15.123 1.00 60.12 190 ALA A CA 1
ATOM 1444 C C . ALA A 1 190 ? 18.680 1.301 -15.313 1.00 60.12 190 ALA A C 1
ATOM 1446 O O . ALA A 1 190 ? 18.741 2.535 -15.307 1.00 60.12 190 ALA A O 1
ATOM 1447 N N . THR A 1 191 ? 17.519 0.667 -15.494 1.00 75.88 191 THR A N 1
ATOM 1448 C CA . THR A 1 191 ? 16.237 1.341 -15.745 1.00 75.88 191 THR A CA 1
ATOM 1449 C C . THR A 1 191 ? 15.549 1.731 -14.435 1.00 75.88 191 THR A C 1
ATOM 1451 O O . THR A 1 191 ? 15.182 0.863 -13.645 1.00 75.88 191 THR A O 1
ATOM 1454 N N . HIS A 1 192 ? 15.288 3.023 -14.229 1.00 83.88 192 HIS A N 1
ATOM 1455 C CA . HIS A 1 192 ? 14.437 3.492 -13.132 1.00 83.88 192 HIS A CA 1
ATOM 1456 C C . HIS A 1 192 ? 12.982 3.519 -13.603 1.00 83.88 192 HIS A C 1
ATOM 1458 O O . HIS A 1 192 ? 12.676 4.157 -14.612 1.00 83.88 192 HIS A O 1
ATOM 1464 N N . VAL A 1 193 ? 12.087 2.840 -12.882 1.00 89.06 193 VAL A N 1
ATOM 1465 C CA . VAL A 1 193 ? 10.659 2.753 -13.216 1.00 89.06 193 VAL A CA 1
ATOM 1466 C C . VAL A 1 193 ? 9.831 3.305 -12.061 1.00 89.06 193 VAL A C 1
ATOM 1468 O O . VAL A 1 193 ? 9.839 2.739 -10.974 1.00 89.06 193 VAL A O 1
ATOM 1471 N N . THR A 1 194 ? 9.097 4.391 -12.304 1.00 92.12 194 THR A N 1
ATOM 1472 C CA . THR A 1 194 ? 8.194 5.004 -11.313 1.00 92.12 194 THR A CA 1
ATOM 1473 C C . THR A 1 194 ? 6.761 5.037 -11.821 1.00 92.12 194 THR A C 1
ATOM 1475 O O . THR A 1 194 ? 6.534 5.253 -13.013 1.00 92.12 194 THR A O 1
ATOM 1478 N N . PHE A 1 195 ? 5.796 4.862 -10.922 1.00 95.69 195 PHE A N 1
ATOM 1479 C CA . PHE A 1 195 ? 4.390 5.108 -11.218 1.00 95.69 195 PHE A CA 1
ATOM 1480 C C . PHE A 1 195 ? 4.174 6.582 -11.602 1.00 95.69 195 PHE A C 1
ATOM 1482 O O . PHE A 1 195 ? 4.707 7.490 -10.961 1.00 95.69 195 PHE A O 1
ATOM 1489 N N . GLU A 1 196 ? 3.383 6.821 -12.647 1.00 96.44 196 GLU A N 1
ATOM 1490 C CA . GLU A 1 196 ? 3.012 8.165 -13.101 1.00 96.44 196 GLU A CA 1
ATOM 1491 C C . GLU A 1 196 ? 1.505 8.403 -12.982 1.00 96.44 196 GLU A C 1
ATOM 1493 O O . GLU A 1 196 ? 1.077 9.398 -12.399 1.00 96.44 196 GLU A O 1
ATOM 1498 N N . SER A 1 197 ? 0.688 7.484 -13.502 1.00 97.50 197 SER A N 1
ATOM 1499 C CA . SER A 1 197 ? -0.775 7.547 -13.401 1.00 97.50 197 SER A CA 1
ATOM 1500 C C . SER A 1 197 ? -1.426 6.181 -13.648 1.00 97.50 197 SER A C 1
ATOM 1502 O O . SER A 1 197 ? -0.773 5.230 -14.079 1.00 97.50 197 SER A O 1
ATOM 1504 N N . TRP A 1 198 ? -2.725 6.069 -13.365 1.00 97.81 198 TRP A N 1
ATOM 1505 C CA . TRP A 1 198 ? -3.520 4.910 -13.775 1.00 97.81 198 TRP A CA 1
ATOM 1506 C C . TRP A 1 198 ? -3.922 5.022 -15.244 1.00 97.81 198 TRP A C 1
ATOM 1508 O O . TRP A 1 198 ? -4.188 6.114 -15.745 1.00 97.81 198 TRP A O 1
ATOM 1518 N N . GLY A 1 199 ? -3.973 3.877 -15.919 1.00 96.38 199 GLY A N 1
ATOM 1519 C CA . GLY A 1 199 ? -4.501 3.754 -17.268 1.00 96.38 199 GLY A CA 1
ATOM 1520 C C . GLY A 1 199 ? -6.030 3.733 -17.313 1.00 96.38 199 GLY A C 1
ATOM 1521 O O . GLY A 1 199 ? -6.732 4.052 -16.356 1.00 96.38 199 GLY A O 1
ATOM 1522 N N . SER A 1 200 ? -6.542 3.329 -18.471 1.00 94.69 200 SER A N 1
ATOM 1523 C CA . SER A 1 200 ? -7.971 3.254 -18.788 1.00 94.69 200 SER A CA 1
ATOM 1524 C C . SER A 1 200 ? -8.625 1.923 -18.404 1.00 94.69 200 SER A C 1
ATOM 1526 O O . SER A 1 200 ? -9.850 1.842 -18.297 1.00 94.69 200 SER A O 1
ATOM 1528 N N . ARG A 1 201 ? -7.823 0.864 -18.234 1.00 95.31 201 ARG A N 1
ATOM 1529 C CA . ARG A 1 201 ? -8.284 -0.507 -17.969 1.00 95.31 201 ARG A CA 1
ATOM 1530 C C . ARG A 1 201 ? -7.962 -0.958 -16.536 1.00 95.31 201 ARG A C 1
ATOM 1532 O O . ARG A 1 201 ? -7.034 -0.431 -15.923 1.00 95.31 201 ARG A O 1
ATOM 1539 N N . PRO A 1 202 ? -8.665 -1.976 -15.999 1.00 93.06 202 PRO A N 1
ATOM 1540 C CA . PRO A 1 202 ? -8.309 -2.582 -14.718 1.00 93.06 202 PRO A CA 1
ATOM 1541 C C . PRO A 1 202 ? -6.839 -3.011 -14.680 1.00 93.06 202 PRO A C 1
ATOM 1543 O O . PRO A 1 202 ? -6.343 -3.624 -15.625 1.00 93.06 202 PRO A O 1
ATOM 1546 N N . HIS A 1 203 ? -6.158 -2.670 -13.583 1.00 95.44 203 HIS A N 1
ATOM 1547 C CA . HIS A 1 203 ? -4.738 -2.965 -13.325 1.00 95.44 203 HIS A CA 1
ATOM 1548 C C . HIS A 1 203 ? -3.744 -2.364 -14.349 1.00 95.44 203 HIS A C 1
ATOM 1550 O O . HIS A 1 203 ? -2.551 -2.653 -14.284 1.00 95.44 203 HIS A O 1
ATOM 1556 N N . GLU A 1 204 ? -4.195 -1.506 -15.268 1.00 96.69 204 GLU A N 1
ATOM 1557 C CA . GLU A 1 204 ? -3.360 -0.776 -16.230 1.00 96.69 204 GLU A CA 1
ATOM 1558 C C . GLU A 1 204 ? -2.731 0.450 -15.558 1.00 96.69 204 GLU A C 1
ATOM 1560 O O . GLU A 1 204 ? -3.434 1.286 -14.992 1.00 96.69 204 GLU A O 1
ATOM 1565 N N . ILE A 1 205 ? -1.406 0.571 -15.622 1.00 96.56 205 ILE A N 1
ATOM 1566 C CA . ILE A 1 205 ? -0.645 1.705 -15.094 1.00 96.56 205 ILE A CA 1
ATOM 1567 C C . ILE A 1 205 ? 0.194 2.345 -16.196 1.00 96.56 205 ILE A C 1
ATOM 1569 O O . ILE A 1 205 ? 0.683 1.670 -17.103 1.00 96.56 205 ILE A O 1
ATOM 1573 N N . ILE A 1 206 ? 0.375 3.657 -16.099 1.00 96.44 206 ILE A N 1
ATOM 1574 C CA . ILE A 1 206 ? 1.334 4.417 -16.890 1.00 96.44 206 ILE A CA 1
ATOM 1575 C C . ILE A 1 206 ? 2.573 4.620 -16.018 1.00 96.44 206 ILE A C 1
ATOM 1577 O O . ILE A 1 206 ? 2.496 5.078 -14.873 1.00 96.44 206 ILE A O 1
ATOM 1581 N N . LEU A 1 207 ? 3.711 4.214 -16.566 1.00 94.25 207 LEU A N 1
ATOM 1582 C CA . LEU A 1 207 ? 5.013 4.222 -15.924 1.00 94.25 207 LEU A CA 1
ATOM 1583 C C . LEU A 1 207 ? 5.895 5.279 -16.569 1.00 94.25 207 LEU A C 1
ATOM 1585 O O . LEU A 1 207 ? 6.133 5.225 -17.775 1.00 94.25 207 LEU A O 1
ATOM 1589 N N . ARG A 1 208 ? 6.463 6.166 -15.753 1.00 92.50 208 ARG A N 1
ATOM 1590 C CA . ARG A 1 208 ? 7.559 7.039 -16.169 1.00 92.50 208 ARG A CA 1
ATOM 1591 C C . ARG A 1 208 ? 8.875 6.297 -15.979 1.00 92.50 208 ARG A C 1
ATOM 1593 O O . ARG A 1 208 ? 9.199 5.858 -14.869 1.00 92.50 208 ARG A O 1
ATOM 1600 N N .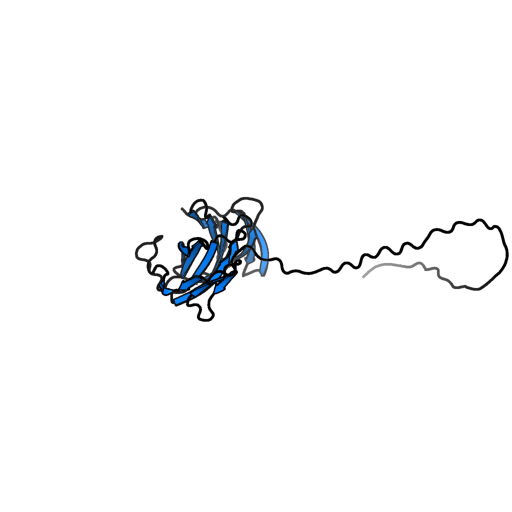 ILE A 1 209 ? 9.626 6.192 -17.067 1.00 89.44 209 ILE A N 1
ATOM 1601 C CA . ILE A 1 209 ? 10.864 5.429 -17.185 1.00 89.44 209 ILE A CA 1
ATOM 1602 C C . ILE A 1 209 ? 12.019 6.380 -17.483 1.00 89.44 209 ILE A C 1
ATOM 1604 O O . ILE A 1 209 ? 11.932 7.178 -18.417 1.00 89.44 209 ILE A O 1
ATOM 1608 N N . THR A 1 210 ? 13.115 6.226 -16.740 1.00 85.69 210 THR A N 1
ATOM 1609 C CA . THR A 1 210 ? 14.386 6.914 -17.001 1.00 85.69 210 THR A CA 1
ATOM 1610 C C . THR A 1 210 ? 15.505 5.887 -17.141 1.00 85.69 210 THR A C 1
ATOM 1612 O O . THR A 1 210 ? 15.773 5.120 -16.210 1.00 85.69 210 THR A O 1
ATOM 1615 N N . ASP A 1 211 ? 16.183 5.880 -18.287 1.00 79.88 211 ASP A N 1
ATOM 1616 C CA . ASP A 1 211 ? 17.414 5.107 -18.476 1.00 79.88 211 ASP A CA 1
ATOM 1617 C C . ASP A 1 211 ? 18.597 5.861 -17.840 1.00 79.88 211 ASP A C 1
ATOM 1619 O O . ASP A 1 211 ? 18.840 7.036 -18.138 1.00 79.88 211 ASP A O 1
ATOM 1623 N N . GLY A 1 212 ? 19.334 5.194 -16.944 1.00 69.50 212 GLY A N 1
ATOM 1624 C CA . GLY A 1 212 ? 20.492 5.778 -16.264 1.00 69.50 212 GLY A CA 1
ATOM 1625 C C . GLY A 1 212 ? 21.653 6.162 -17.193 1.00 69.50 212 GLY A C 1
ATOM 1626 O O . GLY A 1 212 ? 22.467 7.004 -16.814 1.00 69.50 212 GLY A O 1
ATOM 1627 N N . GLY A 1 213 ? 21.734 5.581 -18.395 1.00 70.88 213 GLY A N 1
ATOM 1628 C CA . GLY A 1 213 ? 22.768 5.869 -19.388 1.00 70.88 213 GLY A CA 1
ATOM 1629 C C . GLY A 1 213 ? 22.468 7.089 -20.264 1.00 70.88 213 GLY A C 1
ATOM 1630 O O . GLY A 1 213 ? 23.352 7.920 -20.470 1.00 70.88 213 GLY A O 1
ATOM 1631 N N . SER A 1 214 ? 21.237 7.223 -20.771 1.00 71.19 214 SER A N 1
ATOM 1632 C CA . SER A 1 214 ? 20.871 8.299 -21.713 1.00 71.19 214 SER A CA 1
ATOM 1633 C C . SER A 1 214 ? 20.218 9.521 -21.061 1.00 71.19 214 SER A C 1
ATOM 1635 O O . SER A 1 214 ? 20.204 10.590 -21.669 1.00 71.19 214 SER A O 1
ATOM 1637 N N . LYS A 1 215 ? 19.665 9.380 -19.844 1.00 70.56 215 LYS A N 1
ATOM 1638 C CA . LYS A 1 215 ? 18.708 10.326 -19.227 1.00 70.56 215 LYS A CA 1
ATOM 1639 C C . LYS A 1 215 ? 17.440 10.570 -20.058 1.00 70.56 215 LYS A C 1
ATOM 1641 O O . L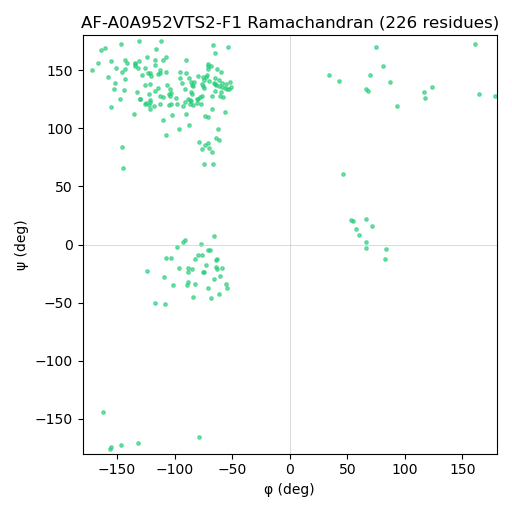YS A 1 215 ? 16.694 11.504 -19.769 1.00 70.56 215 LYS A O 1
ATOM 1646 N N . GLU A 1 216 ? 17.184 9.747 -21.071 1.00 80.50 216 GLU A N 1
ATOM 1647 C CA . GLU A 1 216 ? 15.955 9.813 -21.850 1.00 80.50 216 GLU A CA 1
ATOM 1648 C C . GLU A 1 216 ? 14.776 9.400 -20.963 1.00 80.50 216 GLU A C 1
ATOM 1650 O O . GLU A 1 216 ? 14.803 8.353 -20.307 1.00 80.50 216 GLU A O 1
ATOM 1655 N N . LEU A 1 217 ? 13.757 10.257 -20.927 1.00 84.62 217 LEU A N 1
ATOM 1656 C CA . LEU A 1 217 ? 12.528 10.049 -20.177 1.00 84.62 217 LEU A CA 1
ATOM 1657 C C . LEU A 1 217 ? 11.442 9.626 -21.160 1.00 84.62 217 LEU A C 1
ATOM 1659 O O . LEU A 1 217 ? 11.113 10.374 -22.081 1.00 84.62 217 LEU A O 1
ATOM 1663 N N . ARG A 1 218 ? 10.865 8.446 -20.938 1.00 90.19 218 ARG A N 1
ATOM 1664 C CA . ARG A 1 218 ? 9.731 7.938 -21.719 1.00 90.19 218 ARG A CA 1
ATOM 1665 C C . ARG A 1 218 ? 8.625 7.426 -20.810 1.00 90.19 218 ARG A C 1
ATOM 1667 O O . ARG A 1 218 ? 8.878 7.064 -19.662 1.00 90.19 218 ARG A O 1
ATOM 1674 N N . THR A 1 219 ? 7.412 7.363 -21.341 1.00 92.81 219 THR A N 1
ATOM 1675 C CA . THR A 1 219 ? 6.260 6.776 -20.655 1.00 92.81 219 THR A CA 1
ATOM 1676 C C . THR A 1 219 ? 5.898 5.434 -21.291 1.00 92.81 219 THR A C 1
ATOM 1678 O O . THR A 1 219 ? 6.140 5.211 -22.478 1.00 92.81 219 THR A O 1
ATOM 1681 N N . GLU A 1 220 ? 5.369 4.502 -20.501 1.00 92.19 220 GLU A N 1
ATOM 1682 C CA . GLU A 1 220 ? 4.987 3.166 -20.971 1.00 92.19 220 GLU A CA 1
ATOM 1683 C C . GLU A 1 220 ? 3.719 2.691 -20.255 1.00 92.19 220 GLU A C 1
ATOM 1685 O O . GLU A 1 220 ? 3.613 2.791 -19.033 1.00 92.19 220 GLU A O 1
ATOM 1690 N N . THR A 1 221 ? 2.752 2.165 -21.006 1.00 94.94 221 THR A N 1
ATOM 1691 C CA . THR A 1 221 ? 1.523 1.586 -20.449 1.00 94.94 221 THR A CA 1
ATOM 1692 C C . THR A 1 221 ? 1.717 0.093 -20.206 1.00 94.94 221 THR A C 1
ATOM 1694 O O . THR A 1 221 ? 2.010 -0.657 -21.135 1.00 94.94 221 THR A O 1
ATOM 1697 N N . VAL A 1 222 ? 1.527 -0.349 -18.963 1.00 94.31 222 VAL A N 1
ATOM 1698 C CA . VAL A 1 222 ? 1.735 -1.736 -18.529 1.00 94.31 222 VAL A CA 1
ATOM 1699 C C . VAL A 1 222 ? 0.536 -2.204 -17.711 1.00 94.31 222 VAL A C 1
ATOM 1701 O O . VAL A 1 222 ? 0.122 -1.536 -16.769 1.00 94.31 222 VAL A O 1
ATOM 1704 N N . THR A 1 223 ? -0.010 -3.378 -18.022 1.00 95.88 223 THR A N 1
ATOM 1705 C CA . THR A 1 223 ? -0.987 -4.045 -17.148 1.00 95.88 223 THR A CA 1
ATOM 1706 C C . THR A 1 223 ? -0.244 -4.838 -16.076 1.00 95.88 223 THR A C 1
ATOM 1708 O O . THR A 1 223 ? 0.536 -5.735 -16.401 1.00 95.88 223 THR A O 1
ATOM 1711 N N . LEU A 1 224 ? -0.475 -4.519 -14.801 1.00 94.81 224 LEU A N 1
ATOM 1712 C CA . LEU A 1 224 ? -0.019 -5.342 -13.684 1.00 94.81 224 LEU A CA 1
ATOM 1713 C C . LEU A 1 224 ? -0.744 -6.695 -13.719 1.00 94.81 224 LEU A C 1
ATOM 1715 O O . LEU A 1 224 ? -1.949 -6.762 -13.950 1.00 94.81 224 LEU A O 1
ATOM 1719 N N . ILE A 1 225 ? -0.012 -7.777 -13.468 1.00 95.12 225 ILE A N 1
ATOM 1720 C CA . ILE A 1 225 ? -0.546 -9.143 -13.470 1.00 95.12 225 ILE A CA 1
ATOM 1721 C C . ILE A 1 225 ? -0.522 -9.739 -12.057 1.00 95.12 225 ILE A C 1
ATOM 1723 O O . ILE A 1 225 ? 0.366 -9.398 -11.273 1.00 95.12 225 ILE A O 1
ATOM 1727 N N . PRO A 1 226 ? -1.449 -10.648 -11.700 1.00 94.62 226 PRO A N 1
ATOM 1728 C CA . PRO A 1 226 ? -1.380 -11.357 -10.428 1.00 94.62 226 PRO A CA 1
ATOM 1729 C C . PRO A 1 226 ? -0.053 -12.105 -10.254 1.00 94.62 226 PRO A C 1
ATOM 1731 O O . PRO A 1 226 ? 0.400 -12.809 -11.161 1.00 94.62 226 PRO A O 1
ATOM 1734 N N . ARG A 1 227 ? 0.542 -11.981 -9.064 1.00 88.19 227 ARG A N 1
ATOM 1735 C CA . ARG A 1 227 ? 1.680 -12.800 -8.634 1.00 88.19 227 ARG A CA 1
ATOM 1736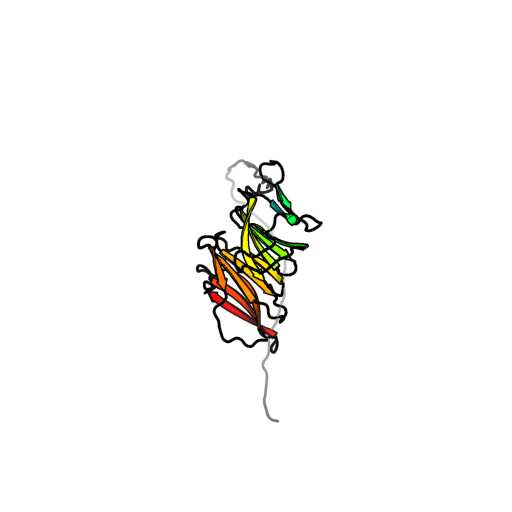 C C . ARG A 1 227 ? 1.269 -14.281 -8.673 1.00 88.19 227 ARG A C 1
ATOM 1738 O O . ARG A 1 227 ? 0.150 -14.621 -8.280 1.00 88.19 227 ARG A O 1
ATOM 1745 N N . ARG A 1 228 ? 2.157 -15.123 -9.204 1.00 77.25 228 ARG A N 1
ATOM 1746 C CA . ARG A 1 228 ? 2.050 -16.589 -9.167 1.00 77.25 228 ARG A CA 1
ATOM 1747 C C . ARG A 1 228 ? 2.704 -17.135 -7.903 1.00 77.25 228 ARG A C 1
ATOM 1749 O O . ARG A 1 228 ? 3.642 -16.458 -7.422 1.00 77.25 228 ARG A O 1
#

Mean predicted aligned error: 13.32 Å

Secondary structure (DSSP, 8-state):
---------------------------------------------------SSPEEEE-TTSSEEEEE-TT-PPPEEEEGGGS-SB-SSSTT-B----EEEEEEE-TTSSEEEEEEESSSEEEEEEETTT--EEEEEEESSSEEEEEEE-TTSSEEEEEEE-TT---EEEEEETTTTEEEE-------TTEEEEEEEE-SSTTEEEEEEEETTT--EEEEEEE-EE--